Protein AF-A0A933GZV6-F1 (afdb_monomer_lite)

pLDDT: mean 91.42, std 11.61, range [34.81, 98.75]

Secondary structure (DSSP, 8-state):
--------EEE--S-HHHHGGGS-----GGGSTT--HHHHHHHHTT-EEEE-SS-EEEEEE-TTSS-EEEEEE-HHHHHHHHHHHHHTT---S--HHHHHHHHHHHHHTT-EEEETTS-BGGGHHHHSTT-HHHHHHHHHHHHHS-HHHHSSTT--EEEES---TTGGGSEEEETTEEEE-HHHHHS-HHHHHHHHHHHHHHHHHHH--HHHHHHHHHHHHHHHHTT------SSS-HHHHHHHHHH-HHHHHHHHHHHHHHHHHHHHHHHHT--HHHHHHHHHHHHHHHHHTTTEEE-

Radius of gyration: 19.82 Å; chains: 1; bounding box: 46×34×63 Å

Foldseek 3Di:
DDDPDDPFDEDQQADPLLLCQFDDPDDCQVVFQLRDPVLLLVQLQLWAWDDDDVFIWIWDDAQFWPDIDIDGDDPSSNRRRVVSCVVLVQDQAFALVLLVLLLVLLVVLQAWEEEQVRDTRPCRCVVCRRLSVLSNNLSSLSVRADSLLSNDQLQNYEYDEHDDRRVNLQWDRDNSYTYGYSSLSSHGPLLVLQSSQLNSLLSVVVVDDPVLVVLLVVLLVLCLVVLVAAATDRNHDRVVLSVVVSVDVSSRSSNVRSCQSNPLVVLVVSLVVDDDSNNVSSVSSNVSVCVSSVSHGYD

Structure (mmCIF, N/CA/C/O backbone):
data_AF-A0A933GZV6-F1
#
_entry.id   AF-A0A933GZV6-F1
#
loop_
_atom_site.group_PDB
_atom_site.id
_atom_site.type_symbol
_atom_site.label_atom_id
_atom_site.label_alt_id
_atom_site.label_comp_id
_atom_site.label_asym_id
_atom_site.label_entity_id
_atom_site.label_seq_id
_atom_site.pdbx_PDB_ins_code
_atom_site.Cartn_x
_atom_site.Cartn_y
_atom_site.Cartn_z
_atom_site.occupancy
_atom_site.B_iso_or_equiv
_atom_site.auth_seq_id
_atom_site.auth_comp_id
_atom_site.auth_asym_id
_atom_site.auth_atom_id
_atom_site.pdbx_PDB_model_num
ATOM 1 N N . MET A 1 1 ? -13.695 -11.740 35.251 1.00 38.88 1 MET A N 1
ATOM 2 C CA . MET A 1 1 ? -13.885 -11.189 33.894 1.00 38.88 1 MET A CA 1
ATOM 3 C C . MET A 1 1 ? -14.260 -12.338 32.982 1.00 38.88 1 MET A C 1
ATOM 5 O O . MET A 1 1 ? -13.438 -13.214 32.757 1.00 38.88 1 MET A O 1
ATOM 9 N N . THR A 1 2 ? -15.518 -12.399 32.564 1.00 34.81 2 THR A N 1
ATOM 10 C CA . THR A 1 2 ? -16.046 -13.466 31.708 1.00 34.81 2 THR A CA 1
ATOM 11 C C . THR A 1 2 ? -15.777 -13.070 30.261 1.00 34.81 2 THR A C 1
ATOM 13 O O . THR A 1 2 ? -16.260 -12.029 29.822 1.00 34.81 2 THR A O 1
ATOM 16 N N . ALA A 1 3 ? -14.961 -13.841 29.540 1.00 36.00 3 ALA A N 1
ATOM 17 C CA . ALA A 1 3 ? -14.684 -13.589 28.131 1.00 36.00 3 ALA A CA 1
ATOM 18 C C . ALA A 1 3 ? -15.970 -13.815 27.321 1.00 36.00 3 ALA A C 1
ATOM 20 O O . ALA A 1 3 ? -16.421 -14.949 27.167 1.00 36.00 3 ALA A O 1
ATOM 21 N N . ILE A 1 4 ? -16.586 -12.735 26.837 1.00 38.94 4 ILE A N 1
ATOM 22 C CA . ILE A 1 4 ? -17.647 -12.818 25.833 1.00 38.94 4 ILE A CA 1
ATOM 23 C C . ILE A 1 4 ? -16.957 -13.234 24.534 1.00 38.94 4 ILE A C 1
ATOM 25 O O . ILE A 1 4 ? -16.286 -12.432 23.887 1.00 38.94 4 ILE A O 1
ATOM 29 N N . GLY A 1 5 ? -17.051 -14.521 24.203 1.00 40.16 5 GLY A N 1
ATOM 30 C CA . GLY A 1 5 ? -16.510 -15.071 22.967 1.00 40.16 5 GLY A CA 1
ATOM 31 C C . GLY A 1 5 ? -17.341 -14.610 21.777 1.00 40.16 5 GLY A C 1
ATOM 32 O O . GLY A 1 5 ? -18.304 -15.275 21.404 1.00 40.16 5 GLY A O 1
ATOM 33 N N . PHE A 1 6 ? -16.977 -13.480 21.175 1.00 48.75 6 PHE A N 1
ATOM 34 C CA . PHE A 1 6 ? -17.401 -13.175 19.814 1.00 48.75 6 PHE A CA 1
ATOM 35 C C . PHE A 1 6 ? -16.716 -14.181 18.888 1.00 48.75 6 PHE A C 1
ATOM 37 O O . PHE A 1 6 ? -15.488 -14.246 18.835 1.00 48.75 6 PHE A O 1
ATOM 44 N N . ALA A 1 7 ? -17.504 -15.009 18.204 1.00 58.94 7 ALA A N 1
ATOM 45 C CA . ALA A 1 7 ? -16.980 -15.910 17.189 1.00 58.94 7 ALA A CA 1
ATOM 46 C C . ALA A 1 7 ? -16.395 -15.062 16.051 1.00 58.94 7 ALA A C 1
ATOM 48 O O . ALA A 1 7 ? -17.142 -14.439 15.299 1.00 58.94 7 ALA A O 1
ATOM 49 N N . SER A 1 8 ? -15.066 -14.999 15.953 1.00 67.56 8 SER A N 1
ATOM 50 C CA . SER A 1 8 ? -14.421 -14.381 14.799 1.00 67.56 8 SER A CA 1
ATOM 51 C C . SER A 1 8 ? -14.546 -15.288 13.579 1.00 67.56 8 SER A C 1
ATOM 53 O O . SER A 1 8 ? -14.379 -16.509 13.665 1.00 67.56 8 SER A O 1
ATOM 55 N N . LEU A 1 9 ? -14.804 -14.665 12.431 1.00 79.81 9 LEU A N 1
ATOM 56 C CA . LEU A 1 9 ? -14.633 -15.288 11.130 1.00 79.81 9 LEU A CA 1
ATOM 57 C C . LEU A 1 9 ? -13.180 -15.082 10.696 1.00 79.81 9 LEU A C 1
ATOM 59 O O . LEU A 1 9 ? -12.808 -14.010 10.215 1.00 79.81 9 LEU A O 1
ATOM 63 N N . LEU A 1 10 ? -12.363 -16.120 10.880 1.00 82.94 10 LEU A N 1
ATOM 64 C CA . LEU A 1 10 ? -11.011 -16.162 10.334 1.00 82.94 10 LEU A CA 1
ATOM 65 C C . LEU A 1 10 ? -11.081 -16.283 8.808 1.00 82.94 10 LEU A C 1
ATOM 67 O O . LEU A 1 10 ? -11.745 -17.181 8.285 1.00 82.94 10 LEU A O 1
ATOM 71 N N . VAL A 1 11 ? -10.380 -15.401 8.098 1.00 84.88 11 VAL A N 1
ATOM 72 C CA . VAL A 1 11 ? -10.363 -15.363 6.634 1.00 84.88 11 VAL A CA 1
ATOM 73 C C . VAL A 1 11 ? -8.941 -15.520 6.116 1.00 84.88 11 VAL A C 1
ATOM 75 O O . VAL A 1 11 ? -8.092 -14.649 6.282 1.00 84.88 11 VAL A O 1
ATOM 78 N N . ASP A 1 12 ? -8.705 -16.630 5.417 1.00 83.19 12 ASP A N 1
ATOM 79 C CA . ASP A 1 12 ? -7.444 -16.953 4.735 1.00 83.19 12 ASP A CA 1
ATOM 80 C C . ASP A 1 12 ? -7.450 -16.492 3.263 1.00 83.19 12 ASP A C 1
ATOM 82 O O . ASP A 1 12 ? -6.939 -17.149 2.359 1.00 83.19 12 ASP A O 1
ATOM 86 N N . GLY A 1 13 ? -8.116 -15.367 2.997 1.00 87.81 13 GLY A N 1
ATOM 87 C CA . GLY A 1 13 ? -8.429 -14.913 1.640 1.00 87.81 13 GLY A CA 1
ATOM 88 C C . GLY A 1 13 ? -7.345 -14.059 0.980 1.00 87.81 13 GLY A C 1
ATOM 89 O O . GLY A 1 13 ? -7.250 -14.013 -0.248 1.00 87.81 13 GLY A O 1
ATOM 90 N N . MET A 1 14 ? -6.507 -13.384 1.775 1.00 95.50 14 MET A N 1
ATOM 91 C CA . MET A 1 14 ? -5.516 -12.446 1.239 1.00 95.50 14 MET A CA 1
ATOM 92 C C . MET A 1 14 ? -4.435 -13.165 0.411 1.00 95.50 14 MET A C 1
ATOM 94 O O . MET A 1 14 ? -4.014 -14.265 0.774 1.00 95.50 14 MET A O 1
ATOM 98 N N . PRO A 1 15 ? -3.948 -12.565 -0.694 1.00 95.56 15 PRO A N 1
ATOM 99 C CA . PRO A 1 15 ? -2.884 -13.160 -1.503 1.00 95.56 15 PRO A CA 1
ATOM 100 C C . PRO A 1 15 ? -1.598 -13.405 -0.707 1.00 95.56 15 PRO A C 1
ATOM 102 O O . PRO A 1 15 ? -1.228 -12.592 0.139 1.00 95.56 15 PRO A O 1
ATOM 105 N N . ASP A 1 16 ? -0.852 -14.457 -1.045 1.00 95.38 16 ASP A N 1
ATOM 106 C CA . ASP A 1 16 ? 0.423 -14.776 -0.385 1.00 95.38 16 ASP A CA 1
ATOM 107 C C . ASP A 1 16 ? 1.422 -13.614 -0.446 1.00 95.38 16 ASP A C 1
ATOM 109 O O . ASP A 1 16 ? 2.159 -13.367 0.506 1.00 95.38 16 ASP A O 1
ATOM 113 N N . GLU A 1 17 ? 1.424 -12.847 -1.541 1.00 94.75 17 GLU A N 1
ATOM 114 C CA . GLU A 1 17 ? 2.291 -11.674 -1.675 1.00 94.75 17 GLU A CA 1
ATOM 115 C C . GLU A 1 17 ? 1.931 -10.547 -0.692 1.00 94.75 17 GLU A C 1
ATOM 117 O O . GLU A 1 17 ? 2.806 -9.777 -0.297 1.00 94.75 17 GLU A O 1
ATOM 122 N N . VAL A 1 18 ? 0.660 -10.459 -0.285 1.00 96.62 18 VAL A N 1
ATOM 123 C CA . VAL A 1 18 ? 0.185 -9.532 0.751 1.00 96.62 18 VAL A CA 1
ATOM 124 C C . VAL A 1 18 ? 0.570 -10.059 2.128 1.00 96.62 18 VAL A C 1
ATOM 126 O O . VAL A 1 18 ? 1.145 -9.312 2.912 1.00 96.62 18 VAL A O 1
ATOM 129 N N . LYS A 1 19 ? 0.358 -11.351 2.401 1.00 95.50 19 LYS A N 1
ATOM 130 C CA . LYS A 1 19 ? 0.761 -11.991 3.668 1.00 95.50 19 LYS A CA 1
ATOM 131 C C . LYS A 1 19 ? 2.260 -11.873 3.933 1.00 95.50 19 LYS A C 1
ATOM 133 O O . LYS A 1 19 ? 2.702 -11.631 5.057 1.00 95.50 19 LYS A O 1
ATOM 138 N N . ALA A 1 20 ? 3.059 -11.962 2.872 1.00 94.56 20 ALA A N 1
ATOM 139 C CA . ALA A 1 20 ? 4.503 -11.800 2.936 1.00 94.56 20 ALA A CA 1
ATOM 140 C C . ALA A 1 20 ? 4.945 -10.406 3.423 1.00 94.56 20 ALA A C 1
ATOM 142 O O . ALA A 1 20 ? 6.111 -10.261 3.803 1.00 94.56 20 ALA A O 1
ATOM 143 N N . LEU A 1 21 ? 4.058 -9.395 3.448 1.00 94.88 21 LEU A N 1
ATOM 144 C CA . LEU A 1 21 ? 4.402 -8.009 3.780 1.00 94.88 21 LEU A CA 1
ATOM 145 C C . LEU A 1 21 ? 5.054 -7.819 5.137 1.00 94.88 21 LEU A C 1
ATOM 147 O O . LEU A 1 21 ? 5.758 -6.835 5.266 1.00 94.88 21 LEU A O 1
ATOM 151 N N . GLY A 1 22 ? 4.921 -8.705 6.122 1.00 87.38 22 GLY A N 1
ATOM 152 C CA . GLY A 1 22 ? 5.743 -8.562 7.334 1.00 87.38 22 GLY A CA 1
ATOM 153 C C . GLY A 1 22 ? 6.586 -9.752 7.712 1.00 87.38 22 GLY A C 1
ATOM 154 O O . GLY A 1 22 ? 7.150 -9.776 8.804 1.00 87.38 22 GLY A O 1
ATOM 155 N N . GLY A 1 23 ? 6.847 -10.634 6.757 1.00 88.56 23 GLY A N 1
ATOM 156 C CA . GLY A 1 23 ? 8.165 -11.252 6.738 1.00 88.56 23 GLY A CA 1
ATOM 157 C C . GLY A 1 23 ? 9.261 -10.202 6.473 1.00 88.56 23 GLY A C 1
ATOM 158 O O . GLY A 1 23 ? 8.967 -9.131 5.930 1.00 88.56 23 GLY A O 1
ATOM 159 N N . PRO A 1 24 ? 10.525 -10.489 6.825 1.00 88.88 24 PRO A N 1
ATOM 160 C CA . PRO A 1 24 ? 11.664 -9.690 6.375 1.00 88.88 24 PRO A CA 1
ATOM 161 C C . PRO A 1 24 ? 11.757 -9.687 4.842 1.00 88.88 24 PRO A C 1
ATOM 163 O O . PRO A 1 24 ? 11.482 -10.705 4.199 1.00 88.88 24 PRO A O 1
ATOM 166 N N . TRP A 1 25 ? 12.188 -8.575 4.240 1.00 91.88 25 TRP A N 1
ATOM 167 C CA . TRP A 1 25 ? 12.369 -8.509 2.790 1.00 91.88 25 TRP A CA 1
ATOM 168 C C . TRP A 1 25 ? 13.754 -8.999 2.356 1.00 91.88 25 TRP A C 1
ATOM 170 O O . TRP A 1 25 ? 14.657 -8.219 2.033 1.00 91.88 25 TRP A O 1
ATOM 180 N N . ALA A 1 26 ? 13.906 -10.325 2.328 1.00 92.38 26 ALA A N 1
ATOM 181 C CA . ALA A 1 26 ? 15.160 -10.986 1.980 1.00 92.38 26 ALA A CA 1
ATOM 182 C C . ALA A 1 26 ? 15.739 -10.473 0.650 1.00 92.38 26 ALA A C 1
ATOM 184 O O . ALA A 1 26 ? 15.057 -10.458 -0.376 1.00 92.38 26 ALA A O 1
ATOM 185 N N . SER A 1 27 ? 17.006 -10.056 0.682 1.00 94.19 27 SER A N 1
ATOM 186 C CA . SER A 1 27 ? 17.752 -9.675 -0.517 1.00 94.19 27 SER A CA 1
ATOM 187 C C . SER A 1 27 ? 17.961 -10.879 -1.435 1.00 94.19 27 SER A C 1
ATOM 189 O O . SER A 1 27 ? 18.192 -12.003 -0.980 1.00 94.19 27 SER A O 1
ATOM 191 N N . ILE A 1 28 ? 17.898 -10.634 -2.744 1.00 95.38 28 ILE A N 1
ATOM 192 C CA . ILE A 1 28 ? 18.258 -11.606 -3.782 1.00 95.38 28 ILE A CA 1
ATOM 193 C C . ILE A 1 28 ? 19.541 -11.229 -4.535 1.00 95.38 28 ILE A C 1
ATOM 195 O O . ILE A 1 28 ? 19.871 -11.881 -5.530 1.00 95.38 28 ILE A O 1
ATOM 199 N N . ALA A 1 29 ? 20.284 -10.222 -4.063 1.00 95.44 29 ALA A N 1
ATOM 200 C CA . ALA A 1 29 ? 21.568 -9.787 -4.617 1.00 95.44 29 ALA A CA 1
ATOM 201 C C . ALA A 1 29 ? 22.548 -10.959 -4.804 1.00 95.44 29 ALA A C 1
ATOM 203 O O . ALA A 1 29 ? 23.102 -11.163 -5.883 1.00 95.44 29 ALA A O 1
ATOM 204 N N . ASN A 1 30 ? 22.653 -11.844 -3.810 1.00 94.94 30 ASN A N 1
ATOM 205 C CA . ASN A 1 30 ? 23.503 -13.039 -3.873 1.00 94.94 30 ASN A CA 1
ATOM 206 C C . ASN A 1 30 ? 23.052 -14.101 -4.904 1.00 94.94 30 ASN A C 1
ATOM 208 O O . ASN A 1 30 ? 23.811 -15.018 -5.215 1.00 94.94 30 ASN A O 1
ATOM 212 N N . ARG A 1 31 ? 21.834 -14.002 -5.454 1.00 95.75 31 ARG A N 1
ATOM 213 C CA . ARG A 1 31 ? 21.269 -14.944 -6.444 1.00 95.75 31 ARG A CA 1
ATOM 214 C C . ARG A 1 31 ? 21.329 -14.415 -7.876 1.00 95.75 31 ARG A C 1
ATOM 216 O O . ARG A 1 31 ? 21.067 -15.169 -8.824 1.00 95.75 31 ARG A O 1
ATOM 223 N N . VAL A 1 32 ? 21.646 -13.135 -8.060 1.00 97.12 32 VAL A N 1
ATOM 224 C CA . VAL A 1 32 ? 21.615 -12.449 -9.354 1.00 97.12 32 VAL A CA 1
ATOM 225 C C . VAL A 1 32 ? 22.980 -11.828 -9.632 1.00 97.12 32 VAL A C 1
ATOM 227 O O . VAL A 1 32 ? 23.366 -10.831 -9.042 1.00 97.12 32 VAL A O 1
ATOM 230 N N . SER A 1 33 ? 23.714 -12.406 -10.585 1.00 97.12 33 SER A N 1
ATOM 231 C CA . SER A 1 33 ? 25.004 -11.855 -11.020 1.00 97.12 33 SER A CA 1
ATOM 232 C C . SER A 1 33 ? 24.863 -10.390 -11.452 1.00 97.12 33 SER A C 1
ATOM 234 O O . SER A 1 33 ? 24.034 -10.078 -12.311 1.00 97.12 33 SER A O 1
ATOM 236 N N . GLY A 1 34 ? 25.679 -9.516 -10.854 1.00 95.50 34 GLY A N 1
ATOM 237 C CA . GLY A 1 34 ? 25.672 -8.074 -11.108 1.00 95.50 34 GLY A CA 1
ATOM 238 C C . GLY A 1 34 ? 24.644 -7.272 -10.303 1.00 95.50 34 GLY A C 1
ATOM 239 O O . GLY A 1 34 ? 24.583 -6.063 -10.486 1.00 95.50 34 GLY A O 1
ATOM 240 N N . LEU A 1 35 ? 23.845 -7.909 -9.439 1.00 97.62 35 LEU A N 1
ATOM 241 C CA . LEU A 1 35 ? 22.941 -7.223 -8.516 1.00 97.62 35 LEU A CA 1
ATOM 242 C C . LEU A 1 35 ? 23.645 -7.027 -7.170 1.00 97.62 35 LEU A C 1
ATOM 244 O O . LEU A 1 35 ? 23.928 -7.999 -6.475 1.00 97.62 35 LEU A O 1
ATOM 248 N N . THR A 1 36 ? 23.931 -5.780 -6.809 1.00 97.00 36 THR A N 1
ATOM 249 C CA . THR A 1 36 ? 24.370 -5.416 -5.454 1.00 97.00 36 THR A CA 1
ATOM 250 C C . THR A 1 36 ? 23.153 -5.143 -4.570 1.00 97.00 36 THR A C 1
ATOM 252 O O . THR A 1 36 ? 22.050 -4.946 -5.081 1.00 97.00 36 THR A O 1
ATOM 255 N N . GLU A 1 37 ? 23.333 -5.106 -3.248 1.00 95.44 37 GLU A N 1
ATOM 256 C CA . GLU A 1 37 ? 22.245 -4.736 -2.330 1.00 95.44 37 GLU A CA 1
ATOM 257 C C . GLU A 1 37 ? 21.715 -3.324 -2.600 1.00 95.44 37 GLU A C 1
ATOM 259 O O . GLU A 1 37 ? 20.511 -3.098 -2.530 1.00 95.44 37 GLU A O 1
ATOM 264 N N . ASP A 1 38 ? 22.591 -2.383 -2.955 1.00 95.12 38 ASP A N 1
ATOM 265 C CA . ASP A 1 38 ? 22.183 -1.008 -3.253 1.00 95.12 38 ASP A CA 1
ATOM 266 C C . ASP A 1 38 ? 21.412 -0.913 -4.573 1.00 95.12 38 ASP A C 1
ATOM 268 O O . ASP A 1 38 ? 20.364 -0.274 -4.617 1.00 95.12 38 ASP A O 1
ATOM 272 N N . LEU A 1 39 ? 21.837 -1.644 -5.614 1.00 95.56 39 LEU A N 1
ATOM 273 C CA . LEU A 1 39 ? 21.055 -1.758 -6.850 1.00 95.56 39 LEU A CA 1
ATOM 274 C C . LEU A 1 39 ? 19.698 -2.416 -6.596 1.00 95.56 39 LEU A C 1
ATOM 276 O O . LEU A 1 39 ? 18.692 -2.006 -7.169 1.00 95.56 39 LEU A O 1
ATOM 280 N N . GLU A 1 40 ? 19.651 -3.441 -5.743 1.00 96.12 40 GLU A N 1
ATOM 281 C CA . GLU A 1 40 ? 18.389 -4.070 -5.375 1.00 96.12 40 GLU A CA 1
ATOM 282 C C . GLU A 1 40 ? 17.470 -3.086 -4.655 1.00 96.12 40 GLU A C 1
ATOM 284 O O . GLU A 1 40 ? 16.296 -3.012 -5.012 1.00 96.12 40 GLU A O 1
ATOM 289 N N . LYS A 1 41 ? 17.984 -2.302 -3.697 1.00 93.06 41 LYS A N 1
ATOM 290 C CA . LYS A 1 41 ? 17.217 -1.223 -3.063 1.00 93.06 41 LYS A CA 1
ATOM 291 C C . LYS A 1 41 ? 16.678 -0.284 -4.136 1.00 93.06 41 LYS A C 1
ATOM 293 O O . LYS A 1 41 ? 15.465 -0.149 -4.237 1.00 93.06 41 LYS A O 1
ATOM 298 N N . ASP A 1 42 ? 17.523 0.272 -4.998 1.00 92.69 42 ASP A N 1
ATOM 299 C CA . ASP A 1 42 ? 17.088 1.183 -6.062 1.00 92.69 42 ASP A CA 1
ATOM 300 C C . ASP A 1 42 ? 15.964 0.587 -6.925 1.00 92.69 42 ASP A C 1
ATOM 302 O O . ASP A 1 42 ? 14.961 1.250 -7.192 1.00 92.69 42 ASP A O 1
ATOM 306 N N . PHE A 1 43 ? 16.076 -0.688 -7.306 1.00 93.88 43 PHE A N 1
ATOM 307 C CA . PHE A 1 43 ? 15.041 -1.378 -8.078 1.00 93.88 43 PHE A CA 1
ATOM 308 C C . PHE A 1 43 ? 13.736 -1.564 -7.295 1.00 93.88 43 PHE A C 1
ATOM 310 O O . PHE A 1 43 ? 12.649 -1.383 -7.851 1.00 93.88 43 PHE A O 1
ATOM 317 N N . ARG A 1 44 ? 13.817 -1.874 -5.995 1.00 92.94 44 ARG A N 1
ATOM 318 C CA . ARG A 1 44 ? 12.649 -1.909 -5.101 1.00 92.94 44 ARG A CA 1
ATOM 319 C C . ARG A 1 44 ? 11.942 -0.549 -5.067 1.00 92.94 44 ARG A C 1
ATOM 321 O O . ARG A 1 44 ? 10.714 -0.519 -5.107 1.00 92.94 44 ARG A O 1
ATOM 328 N N . PHE A 1 45 ? 12.711 0.544 -5.112 1.00 88.19 45 PHE A N 1
ATOM 329 C CA . PHE A 1 45 ? 12.261 1.939 -5.223 1.00 88.19 45 PHE A CA 1
ATOM 330 C C . PHE A 1 45 ? 11.994 2.393 -6.680 1.00 88.19 45 PHE A C 1
ATOM 332 O O . PHE A 1 45 ? 12.135 3.571 -7.010 1.00 88.19 45 PHE A O 1
ATOM 339 N N . GLY A 1 46 ? 11.634 1.479 -7.584 1.00 90.00 46 GLY A N 1
ATOM 340 C CA . GLY A 1 46 ? 11.160 1.828 -8.929 1.00 90.00 46 GLY A CA 1
ATOM 341 C C . GLY A 1 46 ? 12.226 2.346 -9.893 1.00 90.00 46 GLY A C 1
ATOM 342 O O . GLY A 1 46 ? 11.889 2.717 -11.015 1.00 90.00 46 GLY A O 1
ATOM 343 N N . GLN A 1 47 ? 13.511 2.344 -9.522 1.00 92.19 47 GLN A N 1
ATOM 344 C CA . GLN A 1 47 ? 14.566 2.606 -10.497 1.00 92.19 47 GLN A CA 1
ATOM 345 C C . GLN A 1 47 ? 14.638 1.452 -11.499 1.00 92.19 47 GLN A C 1
ATOM 347 O O . GLN A 1 47 ? 14.480 0.273 -11.171 1.00 92.19 47 GLN A O 1
ATOM 352 N N . SER A 1 48 ? 14.899 1.793 -12.753 1.00 93.94 48 SER A N 1
ATOM 353 C CA . SER A 1 48 ? 14.918 0.851 -13.862 1.00 93.94 48 SER A CA 1
ATOM 354 C C . SER A 1 48 ? 16.211 0.954 -14.652 1.00 93.94 48 SER A C 1
ATOM 356 O O . SER A 1 48 ? 16.867 1.993 -14.662 1.00 93.94 48 SER A O 1
ATOM 358 N N . VAL A 1 49 ? 16.573 -0.121 -15.355 1.00 95.81 49 VAL A N 1
ATOM 359 C CA . VAL A 1 49 ? 17.657 -0.084 -16.341 1.00 95.81 49 VAL A CA 1
ATOM 360 C C . VAL A 1 49 ? 17.078 -0.291 -17.733 1.00 95.81 49 VAL A C 1
ATOM 362 O O . VAL A 1 49 ? 16.490 -1.336 -18.040 1.00 95.81 49 VAL A O 1
ATOM 365 N N . ILE A 1 50 ? 17.273 0.701 -18.599 1.00 95.31 50 ILE A N 1
ATOM 366 C CA . ILE A 1 50 ? 16.811 0.691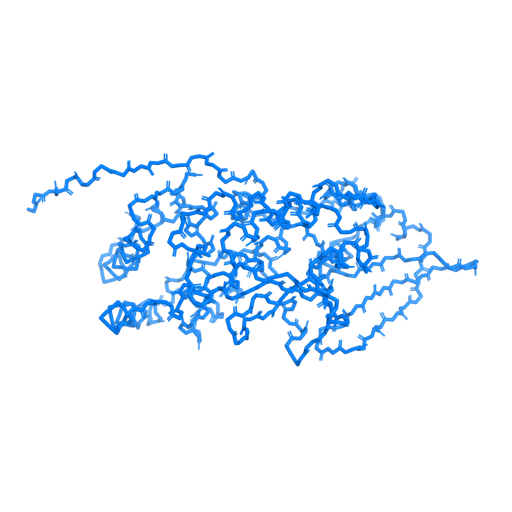 -19.985 1.00 95.31 50 ILE A CA 1
ATOM 367 C C . ILE A 1 50 ? 17.983 0.556 -20.955 1.00 95.31 50 ILE A C 1
ATOM 369 O O . ILE A 1 50 ? 19.105 1.005 -20.708 1.00 95.31 50 ILE A O 1
ATOM 373 N N . ARG A 1 51 ? 17.705 -0.074 -22.097 1.00 95.94 51 ARG A N 1
ATOM 374 C CA . ARG A 1 51 ? 18.642 -0.189 -23.213 1.00 95.94 51 ARG A CA 1
ATOM 375 C C . ARG A 1 51 ? 18.283 0.849 -24.270 1.00 95.94 51 ARG A C 1
ATOM 377 O O . ARG A 1 51 ? 17.163 0.845 -24.770 1.00 95.94 51 ARG A O 1
ATOM 384 N N . LEU A 1 52 ? 19.256 1.673 -24.637 1.00 94.75 52 LEU A N 1
ATOM 385 C CA . LEU A 1 52 ? 19.181 2.631 -25.737 1.00 94.75 52 LEU A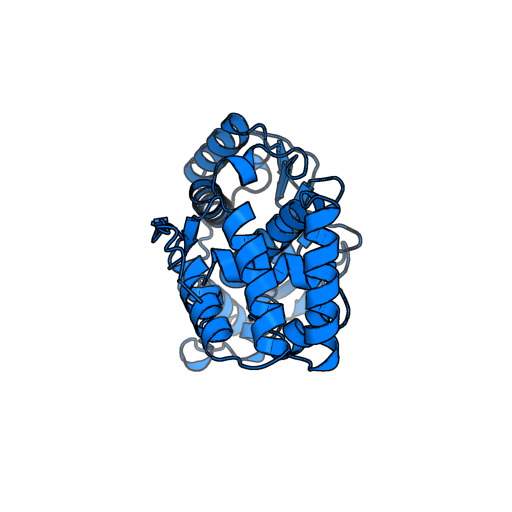 CA 1
ATOM 386 C C . LEU A 1 52 ? 20.057 2.151 -26.907 1.00 94.75 52 LEU A C 1
ATOM 388 O O . LEU A 1 52 ? 20.728 1.116 -26.822 1.00 94.75 52 LEU A O 1
ATOM 392 N N . ALA A 1 53 ? 20.052 2.883 -28.022 1.00 94.31 53 ALA A N 1
ATOM 393 C CA . ALA A 1 53 ? 20.917 2.583 -29.161 1.00 94.31 53 ALA A CA 1
ATOM 394 C C . ALA A 1 53 ? 22.398 2.657 -28.736 1.00 94.31 53 ALA A C 1
ATOM 396 O O . ALA A 1 53 ? 22.934 3.730 -28.479 1.00 94.31 53 ALA A O 1
ATOM 397 N N . GLY A 1 54 ? 23.040 1.492 -28.595 1.00 92.62 54 GLY A N 1
ATOM 398 C CA . GLY A 1 54 ? 24.456 1.361 -28.228 1.00 92.62 54 GLY A CA 1
ATOM 399 C C . GLY A 1 54 ? 24.813 1.639 -26.760 1.00 92.62 54 GLY A C 1
ATOM 400 O O . GLY A 1 54 ? 25.964 1.443 -26.388 1.00 92.62 54 GLY A O 1
ATOM 401 N N . THR A 1 55 ? 23.866 2.048 -25.910 1.00 96.81 55 THR A N 1
ATOM 402 C CA . THR A 1 55 ? 24.135 2.447 -24.514 1.00 96.81 55 THR A CA 1
ATOM 403 C C . THR A 1 55 ? 23.070 1.928 -23.541 1.00 96.81 55 THR A C 1
ATOM 405 O O . THR A 1 55 ? 22.025 1.418 -23.953 1.00 96.81 55 THR A O 1
ATOM 408 N N . TYR A 1 56 ? 23.341 2.031 -22.239 1.00 97.94 56 TYR A N 1
ATOM 409 C CA . TYR A 1 56 ? 22.408 1.683 -21.165 1.00 97.94 56 TYR A CA 1
ATOM 410 C C . TYR A 1 56 ? 22.275 2.867 -20.209 1.00 97.94 56 TYR A C 1
ATOM 412 O O . TYR A 1 56 ? 23.239 3.606 -19.989 1.00 97.94 56 TYR A O 1
ATOM 420 N N . ARG A 1 57 ? 21.077 3.055 -19.657 1.00 97.31 57 ARG A N 1
ATOM 421 C CA . ARG A 1 57 ? 20.792 4.090 -18.661 1.00 97.31 57 ARG A CA 1
ATOM 422 C C . ARG A 1 57 ? 20.042 3.473 -17.495 1.00 97.31 57 ARG A C 1
ATOM 424 O O . ARG A 1 57 ? 19.140 2.669 -17.722 1.00 97.31 57 ARG A O 1
ATOM 431 N N . MET A 1 58 ? 20.417 3.862 -16.285 1.00 95.75 58 MET A N 1
ATOM 432 C CA . MET A 1 58 ? 19.687 3.530 -15.069 1.00 95.75 58 MET A CA 1
ATOM 433 C C . MET A 1 58 ? 19.016 4.787 -14.539 1.00 95.75 58 MET A C 1
ATOM 435 O O . MET A 1 58 ? 19.624 5.857 -14.549 1.00 95.75 58 MET A O 1
ATOM 439 N N . GLY A 1 59 ? 17.767 4.665 -14.125 1.00 92.38 59 GLY A N 1
ATOM 440 C CA . GLY A 1 59 ? 16.995 5.795 -13.654 1.00 92.38 59 GLY A CA 1
ATOM 441 C C . GLY A 1 59 ? 15.510 5.503 -13.567 1.00 92.38 59 GLY A C 1
ATOM 442 O O . GLY A 1 59 ? 15.037 4.394 -13.831 1.00 92.38 59 GLY A O 1
ATOM 443 N N . GLY A 1 60 ? 14.776 6.540 -13.210 1.00 87.06 60 GLY A N 1
ATOM 444 C CA . GLY A 1 60 ? 13.340 6.508 -13.011 1.00 87.06 60 GLY A CA 1
ATOM 445 C C . GLY A 1 60 ? 12.883 7.832 -12.424 1.00 87.06 60 GLY A C 1
ATOM 446 O O . GLY A 1 60 ? 13.649 8.803 -12.365 1.00 87.06 60 GLY A O 1
ATOM 447 N N . ASN A 1 61 ? 11.633 7.871 -11.981 1.00 79.12 61 ASN A N 1
ATOM 448 C CA . ASN A 1 61 ? 11.127 9.029 -11.260 1.00 79.12 61 ASN A CA 1
ATOM 449 C C . ASN A 1 61 ? 11.905 9.196 -9.953 1.00 79.12 61 ASN A C 1
ATOM 451 O O . ASN A 1 61 ? 12.059 8.260 -9.166 1.00 79.12 61 ASN A O 1
ATOM 455 N N . VAL A 1 62 ? 12.435 10.398 -9.746 1.00 68.50 62 VAL A N 1
ATOM 456 C CA . VAL A 1 62 ? 13.096 10.763 -8.495 1.00 68.50 62 VAL A CA 1
ATOM 457 C C . VAL A 1 62 ? 12.020 11.089 -7.481 1.00 68.50 62 VAL A C 1
ATOM 459 O O . VAL A 1 62 ? 10.987 11.665 -7.828 1.00 68.50 62 VAL A O 1
ATOM 462 N N . LYS A 1 63 ? 12.270 10.748 -6.215 1.00 61.28 63 LYS A N 1
ATOM 463 C CA . LYS A 1 63 ? 11.367 11.093 -5.124 1.00 61.28 63 LYS A CA 1
ATOM 464 C C . LYS A 1 63 ? 11.022 12.597 -5.171 1.00 61.28 63 LYS A C 1
ATOM 466 O O . LYS A 1 63 ? 11.875 13.417 -4.854 1.00 61.28 63 LYS A O 1
ATOM 471 N N . GLY A 1 64 ? 9.783 12.949 -5.533 1.00 50.59 64 GLY A N 1
ATOM 472 C CA . GLY A 1 64 ? 9.218 14.285 -5.285 1.00 50.59 64 GLY A CA 1
ATOM 473 C C . GLY A 1 64 ? 8.860 15.141 -6.492 1.00 50.59 64 GLY A C 1
ATOM 474 O O . GLY A 1 64 ? 8.621 16.328 -6.300 1.00 50.59 64 GLY A O 1
ATOM 475 N N . GLY A 1 65 ? 8.793 14.604 -7.716 1.00 57.09 65 GLY A N 1
ATOM 476 C CA . GLY A 1 65 ? 8.279 15.402 -8.834 1.00 57.09 65 GLY A CA 1
ATOM 477 C C . GLY A 1 65 ? 8.231 14.706 -10.192 1.00 57.09 65 GLY A C 1
ATOM 478 O O . GLY A 1 65 ? 8.399 13.497 -10.299 1.00 57.09 65 GLY A O 1
ATOM 479 N N . THR A 1 66 ? 8.033 15.511 -11.241 1.00 61.91 66 THR A N 1
ATOM 480 C CA . THR A 1 66 ? 8.102 15.121 -12.668 1.00 61.91 66 THR A CA 1
ATOM 481 C C . THR A 1 66 ? 9.518 14.805 -13.148 1.00 61.91 66 THR A C 1
ATOM 483 O O . THR A 1 66 ? 9.728 14.470 -14.312 1.00 61.91 66 THR A O 1
ATOM 486 N N . SER A 1 67 ? 10.514 15.010 -12.290 1.00 68.62 67 SER A N 1
ATOM 487 C CA . SER A 1 67 ? 11.917 14.890 -12.651 1.00 68.62 67 SER A CA 1
ATOM 488 C C . SER A 1 67 ? 12.332 13.426 -12.668 1.00 68.62 67 SER A C 1
ATOM 490 O O . SER A 1 67 ? 12.342 12.748 -11.640 1.00 68.62 67 SER A O 1
ATOM 492 N N . THR A 1 68 ? 12.747 12.955 -13.838 1.00 80.75 68 THR A N 1
ATOM 493 C CA . THR A 1 68 ? 13.484 11.698 -13.970 1.00 80.75 68 THR A CA 1
ATOM 494 C C . THR A 1 68 ? 14.979 11.981 -13.971 1.00 80.75 68 THR A C 1
ATOM 496 O O . THR A 1 68 ? 15.431 12.842 -14.730 1.00 80.75 68 THR A O 1
ATOM 499 N N . MET A 1 69 ? 15.759 11.235 -13.191 1.00 86.19 69 MET A N 1
ATOM 500 C CA . MET A 1 69 ? 17.221 11.249 -13.295 1.00 86.19 69 MET A CA 1
ATOM 501 C C . MET A 1 69 ? 17.689 9.959 -13.953 1.00 86.19 69 MET A C 1
ATOM 503 O O . MET A 1 69 ? 17.260 8.875 -13.572 1.00 86.19 69 MET A O 1
ATOM 507 N N . TRP A 1 70 ? 18.564 10.097 -14.951 1.00 92.88 70 TRP A N 1
ATOM 508 C CA . TRP A 1 70 ? 19.110 8.981 -15.716 1.00 92.88 70 TRP A CA 1
ATOM 509 C C . TRP A 1 70 ? 20.632 9.053 -15.750 1.00 92.88 70 TRP A C 1
ATOM 511 O O . TRP A 1 70 ? 21.217 9.978 -16.318 1.00 92.88 70 TRP A O 1
ATOM 521 N N . TYR A 1 71 ? 21.280 8.028 -15.215 1.00 94.31 71 TYR A N 1
ATOM 522 C CA . TYR A 1 71 ? 22.731 7.917 -15.140 1.00 94.31 71 TYR A CA 1
ATOM 523 C C . TYR A 1 71 ? 23.247 6.889 -16.152 1.00 94.31 71 TYR A C 1
ATOM 525 O O . TYR A 1 71 ? 22.503 5.985 -16.555 1.00 94.31 71 TYR A O 1
ATOM 533 N N . PRO A 1 72 ? 24.496 7.028 -16.639 1.00 96.94 72 PRO A N 1
ATOM 534 C CA . PRO A 1 72 ? 25.141 5.976 -17.415 1.00 96.94 72 PRO A CA 1
ATOM 535 C C . PRO A 1 72 ? 25.102 4.643 -16.662 1.00 96.94 72 PRO A C 1
ATOM 537 O O . PRO A 1 72 ? 25.387 4.592 -15.473 1.00 96.94 72 PRO A O 1
ATOM 540 N N . SER A 1 73 ? 24.750 3.578 -17.372 1.00 97.44 73 SER A N 1
ATOM 541 C CA . SER A 1 73 ? 24.695 2.209 -16.856 1.00 97.44 73 SER A CA 1
ATOM 542 C C . SER A 1 73 ? 25.373 1.271 -17.859 1.00 97.44 73 SER A C 1
ATOM 544 O O . SER A 1 73 ? 25.871 1.702 -18.906 1.00 97.44 73 SER A O 1
ATOM 546 N N . ASN A 1 74 ? 25.411 -0.025 -17.570 1.00 97.50 74 ASN A N 1
ATOM 547 C CA . ASN A 1 74 ? 26.071 -1.019 -18.405 1.00 97.50 74 ASN A CA 1
ATOM 548 C C . ASN A 1 74 ? 25.188 -2.252 -18.681 1.00 97.50 74 ASN A C 1
ATOM 550 O O . ASN A 1 74 ? 24.089 -2.440 -18.156 1.00 97.50 74 ASN A O 1
ATOM 554 N N . ARG A 1 75 ? 25.688 -3.132 -19.556 1.00 97.62 75 ARG A N 1
ATOM 555 C CA . ARG A 1 75 ? 24.987 -4.362 -19.953 1.00 97.62 75 ARG A CA 1
ATOM 556 C C . ARG A 1 75 ? 24.793 -5.340 -18.788 1.00 97.62 75 ARG A C 1
ATOM 558 O O . ARG A 1 75 ? 23.852 -6.134 -18.838 1.00 97.62 75 ARG A O 1
ATOM 565 N N . LEU A 1 76 ? 25.694 -5.338 -17.804 1.00 97.56 76 LEU A N 1
ATOM 566 C CA . LEU A 1 76 ? 25.615 -6.224 -16.645 1.00 97.56 76 LEU A CA 1
ATOM 567 C C . LEU A 1 76 ? 24.435 -5.817 -15.757 1.00 97.56 76 LEU A C 1
ATOM 569 O O . LEU A 1 76 ? 23.575 -6.655 -15.508 1.00 97.56 76 LEU A O 1
ATOM 573 N N . GLU A 1 77 ? 24.321 -4.537 -15.409 1.00 97.38 77 GLU A N 1
ATOM 574 C CA . GLU A 1 77 ? 23.198 -3.972 -14.644 1.00 97.38 77 GLU A CA 1
ATOM 575 C C . GLU A 1 77 ? 21.857 -4.174 -15.351 1.00 97.38 77 GLU A C 1
ATOM 577 O O . GLU A 1 77 ? 20.889 -4.602 -14.729 1.00 97.38 77 GLU A O 1
ATOM 582 N N . TYR A 1 78 ? 21.800 -3.982 -16.674 1.00 97.50 78 TYR A N 1
ATOM 583 C CA . TYR A 1 78 ? 20.585 -4.267 -17.446 1.00 97.50 78 TYR A CA 1
ATOM 584 C C . TYR A 1 78 ? 20.138 -5.731 -17.321 1.00 97.50 78 TYR A C 1
ATOM 586 O O . TYR A 1 78 ? 18.948 -6.020 -17.176 1.00 97.50 78 TYR A O 1
ATOM 594 N N . ARG A 1 79 ? 21.089 -6.674 -17.374 1.00 97.38 79 ARG A N 1
ATOM 595 C CA . ARG A 1 79 ? 20.809 -8.106 -17.183 1.00 97.38 79 ARG A CA 1
ATOM 596 C C . ARG A 1 79 ? 20.412 -8.415 -15.741 1.00 97.38 79 ARG A C 1
ATOM 598 O O . ARG A 1 79 ? 19.530 -9.251 -15.546 1.00 97.38 79 ARG A O 1
ATOM 605 N N . ALA A 1 80 ? 21.038 -7.755 -14.766 1.00 97.69 80 ALA A N 1
ATOM 606 C CA . ALA A 1 80 ? 20.701 -7.883 -13.354 1.00 97.69 80 ALA A CA 1
ATOM 607 C C . ALA A 1 80 ? 19.261 -7.416 -13.103 1.00 97.69 80 ALA A C 1
ATOM 609 O O . ALA A 1 80 ? 18.465 -8.192 -12.584 1.00 97.69 80 ALA A O 1
ATOM 610 N N . TYR A 1 81 ? 18.890 -6.225 -13.583 1.00 96.94 81 TYR A N 1
ATOM 611 C CA . TYR A 1 81 ? 17.535 -5.674 -13.499 1.00 96.94 81 TYR A CA 1
ATOM 612 C C . TYR A 1 81 ? 16.488 -6.580 -14.159 1.00 96.94 81 TYR A C 1
ATOM 614 O O . TYR A 1 81 ? 15.463 -6.896 -13.556 1.00 96.94 81 TYR A O 1
ATOM 622 N N . ASP A 1 82 ? 16.741 -7.061 -15.381 1.00 95.75 82 ASP A N 1
ATOM 623 C CA . ASP A 1 82 ? 15.810 -7.958 -16.081 1.00 95.75 82 ASP A CA 1
ATOM 624 C C . ASP A 1 82 ? 15.619 -9.300 -15.348 1.00 95.75 82 ASP A C 1
ATOM 626 O O . ASP A 1 82 ? 14.512 -9.848 -15.308 1.00 95.75 82 ASP A O 1
ATOM 630 N N . ARG A 1 83 ? 16.685 -9.840 -14.742 1.00 96.44 83 ARG A N 1
ATOM 631 C CA . ARG A 1 83 ? 16.610 -11.063 -13.934 1.00 96.44 83 ARG A CA 1
ATOM 632 C C . ARG A 1 83 ? 15.918 -10.819 -12.592 1.00 96.44 83 ARG A C 1
ATOM 634 O O . ARG A 1 83 ? 15.048 -11.611 -12.239 1.00 96.44 83 ARG A O 1
ATOM 641 N N . TRP A 1 84 ? 16.259 -9.736 -11.895 1.00 96.69 84 TRP A N 1
ATOM 642 C CA . TRP A 1 84 ? 15.615 -9.296 -10.655 1.00 96.69 84 TRP A CA 1
ATOM 643 C C . TRP A 1 84 ? 14.104 -9.153 -10.857 1.00 96.69 84 TRP A C 1
ATOM 645 O O . TRP A 1 84 ? 13.333 -9.831 -10.187 1.00 96.69 84 TRP A O 1
ATOM 655 N N . ARG A 1 85 ? 13.670 -8.419 -11.891 1.00 94.44 85 ARG A N 1
ATOM 656 C CA . ARG A 1 85 ? 12.245 -8.253 -12.220 1.00 94.44 85 ARG A CA 1
ATOM 657 C C . ARG A 1 85 ? 11.509 -9.560 -12.444 1.00 94.44 85 ARG A C 1
ATOM 659 O O . ARG A 1 85 ? 10.345 -9.678 -12.076 1.00 94.44 85 ARG A O 1
ATOM 666 N N . ARG A 1 86 ? 12.144 -10.532 -13.102 1.00 93.44 86 ARG A N 1
ATOM 667 C CA . ARG A 1 86 ? 11.530 -11.847 -13.325 1.00 93.44 86 ARG A CA 1
ATOM 668 C C . ARG A 1 86 ? 11.356 -12.618 -12.022 1.00 93.44 86 ARG A C 1
ATOM 670 O O . ARG A 1 86 ? 10.325 -13.263 -11.866 1.00 93.44 86 ARG A O 1
ATOM 677 N N . LEU A 1 87 ? 12.326 -12.534 -11.112 1.00 93.50 87 LEU A N 1
ATOM 678 C CA . LEU A 1 87 ? 12.247 -13.150 -9.785 1.00 93.50 87 LEU A CA 1
ATOM 679 C C . LEU A 1 87 ? 11.200 -12.461 -8.898 1.00 93.50 87 LEU A C 1
ATOM 681 O O . LEU A 1 87 ? 10.451 -13.153 -8.224 1.00 93.50 87 LEU A O 1
ATOM 685 N N . GLU A 1 88 ? 11.063 -11.139 -9.003 1.00 91.50 88 GLU A N 1
ATOM 686 C CA . GLU A 1 88 ? 9.973 -10.354 -8.394 1.00 91.50 88 GLU A CA 1
ATOM 687 C C . GLU A 1 88 ? 8.607 -10.570 -9.075 1.00 91.50 88 GLU A C 1
ATOM 689 O O . GLU A 1 88 ? 7.595 -9.986 -8.691 1.00 91.50 88 GLU A O 1
ATOM 694 N N . GLY A 1 89 ? 8.545 -11.380 -10.137 1.00 90.25 89 GLY A N 1
ATOM 695 C CA . GLY A 1 89 ? 7.309 -11.649 -10.862 1.00 90.25 89 GLY A CA 1
ATOM 696 C C . GLY A 1 89 ? 6.727 -10.415 -11.561 1.00 90.25 89 GLY A C 1
ATOM 697 O O . GLY A 1 89 ? 5.511 -10.286 -11.651 1.00 90.25 89 GLY A O 1
ATOM 698 N N . ILE A 1 90 ? 7.541 -9.488 -12.061 1.00 90.38 90 ILE A N 1
ATOM 699 C CA . ILE A 1 90 ? 7.095 -8.247 -12.714 1.00 90.38 90 ILE A CA 1
ATOM 700 C C . ILE A 1 90 ? 7.165 -8.416 -14.245 1.00 90.38 90 ILE A C 1
ATOM 702 O O . ILE A 1 90 ? 8.160 -8.022 -14.872 1.00 90.38 90 ILE A O 1
ATOM 706 N N . PRO A 1 91 ? 6.147 -9.019 -14.899 1.00 84.25 91 PRO A N 1
ATOM 707 C CA . PRO A 1 91 ? 6.188 -9.292 -16.330 1.00 84.25 91 PRO A CA 1
ATOM 708 C C . PRO A 1 91 ? 6.142 -7.999 -17.152 1.00 84.25 91 PRO A C 1
ATOM 710 O O . PRO A 1 91 ? 5.453 -7.047 -16.810 1.00 84.25 91 PRO A O 1
ATOM 713 N N . ARG A 1 92 ? 6.789 -8.003 -18.324 1.00 78.50 92 ARG A N 1
ATOM 714 C CA . ARG A 1 92 ? 6.656 -6.940 -19.347 1.00 78.50 92 ARG A CA 1
ATOM 715 C C . ARG A 1 92 ? 5.438 -7.123 -20.264 1.00 78.50 92 ARG A C 1
ATOM 717 O O . ARG A 1 92 ? 5.353 -6.511 -21.327 1.00 78.50 92 ARG A O 1
ATOM 724 N N . LYS A 1 93 ? 4.523 -8.028 -19.912 1.00 81.88 93 LYS A N 1
ATOM 725 C CA . LYS A 1 93 ? 3.397 -8.410 -20.769 1.00 81.88 93 LYS A CA 1
ATOM 726 C C . LYS A 1 93 ? 2.162 -7.593 -20.425 1.00 81.88 93 LYS A C 1
ATOM 728 O O . LYS A 1 93 ? 1.845 -7.389 -19.258 1.00 81.88 93 LYS A O 1
ATOM 733 N N . LYS A 1 94 ? 1.439 -7.193 -21.469 1.00 85.62 94 LYS A N 1
ATOM 734 C CA . LYS A 1 94 ? 0.113 -6.601 -21.319 1.00 85.62 94 LYS A CA 1
ATOM 735 C C . LYS A 1 94 ? -0.854 -7.653 -20.783 1.00 85.62 94 LYS A C 1
ATOM 737 O O . LYS A 1 94 ? -0.902 -8.754 -21.326 1.00 85.62 94 LYS A O 1
ATOM 742 N N . ASP A 1 95 ? -1.655 -7.299 -19.783 1.00 89.25 95 ASP A N 1
ATOM 743 C CA . ASP A 1 95 ? -2.730 -8.155 -19.272 1.00 89.25 95 ASP A CA 1
ATOM 744 C C . ASP A 1 95 ? -4.053 -7.387 -19.252 1.00 89.25 95 ASP A C 1
ATOM 746 O O . ASP A 1 95 ? -4.483 -6.817 -18.250 1.00 89.25 95 ASP A O 1
ATOM 750 N N . ARG A 1 96 ? -4.716 -7.366 -20.410 1.00 89.69 96 ARG A N 1
ATOM 751 C CA . ARG A 1 96 ? -6.031 -6.728 -20.551 1.00 89.69 96 ARG A CA 1
ATOM 752 C C . ARG A 1 96 ? -7.117 -7.435 -19.736 1.00 89.69 96 ARG A C 1
ATOM 754 O O . ARG A 1 96 ? -8.140 -6.816 -19.467 1.00 89.69 96 ARG A O 1
ATOM 761 N N . ARG A 1 97 ? -6.934 -8.715 -19.384 1.00 93.06 97 ARG A N 1
ATOM 762 C CA . ARG A 1 97 ? -7.915 -9.463 -18.583 1.00 93.06 97 ARG A CA 1
ATOM 763 C C . ARG A 1 97 ? -7.866 -9.004 -17.133 1.00 93.06 97 ARG A C 1
ATOM 765 O O . ARG A 1 97 ? -8.920 -8.737 -16.576 1.00 93.06 97 ARG A O 1
ATOM 772 N N . ALA A 1 98 ? -6.665 -8.842 -16.575 1.00 94.00 98 ALA A N 1
ATOM 773 C CA . ALA A 1 98 ? -6.483 -8.276 -15.240 1.00 94.00 98 ALA A CA 1
ATOM 774 C C . ALA A 1 98 ? -7.113 -6.882 -15.123 1.00 94.00 98 ALA A C 1
ATOM 776 O O . ALA A 1 98 ? -7.864 -6.625 -14.191 1.00 94.00 98 ALA A O 1
ATOM 777 N N . PHE A 1 99 ? -6.882 -6.015 -16.114 1.00 93.69 99 PHE A N 1
ATOM 778 C CA . PHE A 1 99 ? -7.489 -4.686 -16.118 1.00 93.69 99 PHE A CA 1
ATOM 779 C C . PHE A 1 99 ? -9.026 -4.729 -16.173 1.00 93.69 99 PHE A C 1
ATOM 781 O O . PHE A 1 99 ? -9.684 -4.026 -15.417 1.00 93.69 99 PHE A O 1
ATOM 788 N N . LYS A 1 100 ? -9.609 -5.578 -17.032 1.00 94.25 100 LYS A N 1
ATOM 789 C CA . LYS A 1 100 ? -11.069 -5.753 -17.094 1.00 94.25 100 LYS A CA 1
ATOM 790 C C . LYS A 1 100 ? -11.650 -6.268 -15.776 1.00 94.25 100 LYS A C 1
ATOM 792 O O . LYS A 1 100 ? -12.695 -5.783 -15.372 1.00 94.25 100 LYS A O 1
ATOM 797 N N . ALA A 1 101 ? -10.982 -7.221 -15.125 1.00 96.56 101 ALA A N 1
ATOM 798 C CA . ALA A 1 101 ? -11.423 -7.754 -13.838 1.00 96.56 101 ALA A CA 1
ATOM 799 C C . ALA A 1 101 ? -11.439 -6.661 -12.758 1.00 96.56 101 ALA A C 1
ATOM 801 O O . ALA A 1 101 ? -12.458 -6.486 -12.095 1.00 96.56 101 ALA A O 1
ATOM 802 N N . LEU A 1 102 ? -10.360 -5.873 -12.660 1.00 97.00 102 LEU A N 1
ATOM 803 C CA . LEU A 1 102 ? -10.298 -4.732 -11.747 1.00 97.00 102 LEU A CA 1
ATOM 804 C C . LEU A 1 102 ? -11.398 -3.708 -12.049 1.00 97.00 102 LEU A C 1
ATOM 806 O O . LEU A 1 102 ? -12.099 -3.285 -11.140 1.00 97.00 102 LEU A O 1
ATOM 810 N N . LEU A 1 103 ? -11.575 -3.339 -13.322 1.00 95.81 103 LEU A N 1
ATOM 811 C CA . LEU A 1 103 ? -12.600 -2.380 -13.732 1.00 95.81 103 LEU A CA 1
ATOM 812 C C . LEU A 1 103 ? -14.003 -2.851 -13.340 1.00 95.81 103 LEU A C 1
ATOM 814 O O . LEU A 1 103 ? -14.733 -2.091 -12.719 1.00 95.81 103 LEU A O 1
ATOM 818 N N . SER A 1 104 ? -14.353 -4.107 -13.624 1.00 97.06 104 SER A N 1
ATOM 819 C CA . SER A 1 104 ? -15.656 -4.664 -13.247 1.00 97.06 104 SER A CA 1
ATOM 820 C C . SER A 1 104 ? -15.861 -4.737 -11.731 1.00 97.06 104 SER A C 1
ATOM 822 O O . SER A 1 104 ? -16.981 -4.543 -11.259 1.00 97.06 104 SER A O 1
ATOM 824 N N . LEU A 1 105 ? -14.804 -5.011 -10.958 1.00 97.94 105 LEU A N 1
ATOM 825 C CA . LEU A 1 105 ? -14.865 -4.967 -9.497 1.00 97.94 105 LEU A CA 1
ATOM 826 C C . LEU A 1 105 ? -15.123 -3.537 -9.005 1.00 97.94 105 LEU A C 1
ATOM 828 O O . LEU A 1 105 ? -16.030 -3.322 -8.209 1.00 97.94 105 LEU A O 1
ATOM 832 N N . CYS A 1 106 ? -14.370 -2.560 -9.505 1.00 97.38 106 CYS A N 1
ATOM 833 C CA . CYS A 1 106 ? -14.533 -1.160 -9.129 1.00 97.38 106 CYS A CA 1
ATOM 834 C C . CYS A 1 106 ? -15.903 -0.600 -9.549 1.00 97.38 106 CYS A C 1
ATOM 836 O O . CYS A 1 106 ? -16.544 0.074 -8.751 1.00 97.38 106 CYS A O 1
ATOM 838 N N . GLU A 1 107 ? -16.411 -0.942 -10.738 1.00 96.50 107 GLU A N 1
ATOM 839 C CA . GLU A 1 107 ? -17.754 -0.553 -11.198 1.00 96.50 107 GLU A CA 1
ATOM 840 C C . GLU A 1 107 ? -18.859 -1.076 -10.271 1.00 96.50 107 GLU A C 1
ATOM 842 O O . GLU A 1 107 ? -19.776 -0.327 -9.932 1.00 96.50 107 GLU A O 1
ATOM 847 N N . ARG A 1 108 ? -18.754 -2.332 -9.809 1.00 97.81 108 ARG A N 1
ATOM 848 C CA . ARG A 1 108 ? -19.705 -2.925 -8.852 1.00 97.81 108 ARG A CA 1
ATOM 849 C C . ARG A 1 108 ? -19.824 -2.090 -7.580 1.00 97.81 108 ARG A C 1
ATOM 851 O O . ARG A 1 108 ? -20.932 -1.888 -7.093 1.00 97.81 108 ARG A O 1
ATOM 858 N N . TRP A 1 109 ? -18.693 -1.613 -7.074 1.00 97.88 109 TRP A N 1
ATOM 859 C CA . TRP A 1 109 ? -18.609 -0.850 -5.829 1.00 97.88 109 TRP A CA 1
ATOM 860 C C . TRP A 1 109 ? -18.596 0.668 -6.045 1.00 97.88 109 TRP A C 1
ATOM 862 O O . TRP A 1 109 ? -18.410 1.417 -5.097 1.00 97.88 109 TRP A O 1
ATOM 872 N N . ARG A 1 110 ? -18.820 1.139 -7.281 1.00 97.31 110 ARG A N 1
ATOM 873 C CA . ARG A 1 110 ? -18.805 2.566 -7.659 1.00 97.31 110 ARG A CA 1
ATOM 874 C C . ARG A 1 110 ? -17.481 3.287 -7.354 1.00 97.31 110 ARG A C 1
ATOM 876 O O . ARG A 1 110 ? -17.464 4.502 -7.190 1.00 97.31 110 ARG A O 1
ATOM 883 N N . ILE A 1 111 ? -16.375 2.551 -7.358 1.00 97.94 111 ILE A N 1
ATOM 884 C CA . ILE A 1 111 ? -15.017 3.078 -7.208 1.00 97.94 111 ILE A CA 1
ATOM 885 C C . ILE A 1 111 ? -14.530 3.543 -8.587 1.00 97.94 111 ILE A C 1
ATOM 887 O O . ILE A 1 111 ? -14.513 2.778 -9.553 1.00 97.94 111 ILE A O 1
ATOM 891 N N . GLY A 1 112 ? -14.123 4.803 -8.713 1.00 97.00 112 GLY A N 1
ATOM 892 C CA . GLY A 1 112 ? -13.543 5.323 -9.950 1.00 97.00 112 GLY A CA 1
ATOM 893 C C . GLY A 1 112 ? -12.156 4.738 -10.243 1.00 97.00 112 GLY A C 1
ATOM 894 O O . GLY A 1 112 ? -11.374 4.492 -9.332 1.00 97.00 112 GLY A O 1
ATOM 895 N N . ILE A 1 113 ? -11.807 4.569 -11.523 1.00 95.38 113 ILE A N 1
ATOM 896 C CA . ILE A 1 113 ? -10.436 4.233 -11.951 1.00 95.38 113 ILE A CA 1
ATOM 897 C C . ILE A 1 113 ? -9.921 5.308 -12.904 1.00 95.38 113 ILE A C 1
ATOM 899 O O . ILE A 1 113 ? -10.590 5.636 -13.892 1.00 95.38 113 ILE A O 1
ATOM 903 N N . ARG A 1 114 ? -8.714 5.819 -12.634 1.00 93.62 114 ARG A N 1
ATOM 904 C CA . ARG A 1 114 ? -8.033 6.817 -13.473 1.00 93.62 114 ARG A CA 1
ATOM 905 C C . ARG A 1 114 ? -6.578 6.460 -13.763 1.00 93.62 114 ARG A C 1
ATOM 907 O O . ARG A 1 114 ? -5.943 5.729 -13.007 1.00 93.62 114 ARG A O 1
ATOM 914 N N . ALA A 1 115 ? -6.057 7.001 -14.858 1.00 87.00 115 ALA A N 1
ATOM 915 C CA . ALA A 1 115 ? -4.632 7.041 -15.160 1.00 87.00 115 ALA A CA 1
ATOM 916 C C . ALA A 1 115 ? -4.065 8.446 -14.916 1.00 87.00 115 ALA A C 1
ATOM 918 O O . ALA A 1 115 ? -4.807 9.427 -14.874 1.00 87.00 115 ALA A O 1
ATOM 919 N N . ALA A 1 116 ? -2.736 8.528 -14.859 1.00 76.81 116 ALA A N 1
ATOM 920 C CA . ALA A 1 116 ? -1.936 9.753 -14.777 1.00 76.81 116 ALA A CA 1
ATOM 921 C C . ALA A 1 116 ? -2.431 10.936 -15.631 1.00 76.81 116 ALA A C 1
ATOM 923 O O . ALA A 1 116 ? -2.434 12.082 -15.199 1.00 76.81 116 ALA A O 1
ATOM 924 N N . ASN A 1 117 ? -2.826 10.658 -16.873 1.00 74.06 117 ASN A N 1
ATOM 925 C CA . ASN A 1 117 ? -3.201 11.655 -17.875 1.00 74.06 117 ASN A CA 1
ATOM 926 C C . ASN A 1 117 ? -4.693 12.028 -17.828 1.00 74.06 117 ASN A C 1
ATOM 928 O O . ASN A 1 117 ? -5.218 12.567 -18.800 1.00 74.06 117 ASN A O 1
ATOM 932 N N . GLY A 1 118 ? -5.394 11.678 -16.747 1.00 75.31 118 GLY A N 1
ATOM 933 C CA . GLY A 1 118 ? -6.832 11.886 -16.611 1.00 75.31 118 GLY A CA 1
ATOM 934 C C . GLY A 1 118 ? -7.690 10.896 -17.403 1.00 75.31 118 GLY A C 1
ATOM 935 O O . GLY A 1 118 ? -8.913 11.001 -17.348 1.00 75.31 118 GLY A O 1
ATOM 936 N N . ALA A 1 119 ? -7.091 9.919 -18.102 1.00 67.12 119 ALA A N 1
ATOM 937 C CA . ALA A 1 119 ? -7.854 8.857 -18.751 1.00 67.12 119 ALA A CA 1
ATOM 938 C C . ALA A 1 119 ? -8.659 8.078 -17.704 1.00 67.12 119 ALA A C 1
ATOM 940 O O . ALA A 1 119 ? -8.165 7.806 -16.607 1.00 67.12 119 ALA A O 1
ATOM 941 N N . THR A 1 120 ? -9.892 7.710 -18.040 1.00 78.44 120 THR A N 1
ATOM 942 C CA . THR A 1 120 ? -10.823 7.063 -17.104 1.00 78.44 120 THR A CA 1
ATOM 943 C C . THR A 1 120 ? -11.336 5.738 -17.657 1.00 78.44 120 THR A C 1
ATOM 945 O O . THR A 1 120 ? -11.298 5.492 -18.867 1.00 78.44 120 THR A O 1
ATOM 948 N N . GLY A 1 121 ? -11.781 4.847 -16.766 1.00 80.25 121 GLY A N 1
ATOM 949 C CA . GLY A 1 121 ? -12.389 3.573 -17.154 1.00 80.25 121 GLY A CA 1
ATOM 950 C C . GLY A 1 121 ? -11.524 2.793 -18.150 1.00 80.25 121 GLY A C 1
ATOM 951 O O . GLY A 1 121 ? -10.317 2.652 -17.966 1.00 80.25 121 GLY A O 1
ATOM 952 N N . ALA A 1 122 ? -12.117 2.323 -19.252 1.00 63.09 122 ALA A N 1
ATOM 953 C CA . ALA A 1 122 ? -11.445 1.481 -20.248 1.00 63.09 122 ALA A CA 1
ATOM 954 C C . ALA A 1 122 ? -10.168 2.083 -20.882 1.00 63.09 122 ALA A C 1
ATOM 956 O O . ALA A 1 122 ? -9.348 1.344 -21.441 1.00 63.09 122 ALA A O 1
ATOM 957 N N . GLU A 1 123 ? -9.998 3.404 -20.837 1.00 67.19 123 GLU A N 1
ATOM 958 C CA . GLU A 1 123 ? -8.848 4.100 -21.418 1.00 67.19 123 GLU A CA 1
ATOM 959 C C . GLU A 1 123 ? -7.574 3.928 -20.584 1.00 67.19 123 GLU A C 1
ATOM 961 O O . GLU A 1 123 ? -6.476 3.898 -21.145 1.00 67.19 123 GLU A O 1
ATOM 966 N N . VAL A 1 124 ? -7.707 3.683 -19.278 1.00 71.50 124 VAL A N 1
ATOM 967 C CA . VAL A 1 124 ? -6.577 3.460 -18.361 1.00 71.50 124 VAL A CA 1
ATOM 968 C C . VAL A 1 124 ? -5.729 2.273 -18.811 1.00 71.50 124 VAL A C 1
ATOM 970 O O . VAL A 1 124 ? -4.524 2.403 -19.018 1.00 71.50 124 VAL A O 1
ATOM 973 N N . GLY A 1 125 ? -6.353 1.127 -19.096 1.00 64.75 125 GLY A N 1
ATOM 974 C CA . GLY A 1 125 ? -5.642 -0.058 -19.588 1.00 64.75 125 GLY A CA 1
ATOM 975 C C . GLY A 1 125 ? -4.961 0.132 -20.953 1.00 64.75 125 GLY A C 1
ATOM 976 O O . GLY A 1 125 ? -4.099 -0.669 -21.328 1.00 64.75 125 GLY A O 1
ATOM 977 N N . ARG A 1 126 ? -5.332 1.171 -21.718 1.00 72.19 126 ARG A N 1
ATOM 978 C CA . ARG A 1 126 ? -4.629 1.557 -22.953 1.00 72.19 126 ARG A CA 1
ATOM 979 C C . ARG A 1 126 ? -3.446 2.475 -22.661 1.00 72.19 126 ARG A C 1
ATOM 981 O O . ARG A 1 126 ? -2.416 2.301 -23.307 1.00 72.19 126 ARG A O 1
ATOM 988 N N . ALA A 1 127 ? -3.599 3.395 -21.709 1.00 70.56 127 ALA A N 1
ATOM 989 C CA . ALA A 1 127 ? -2.576 4.355 -21.305 1.00 70.56 127 ALA A CA 1
ATOM 990 C C . ALA A 1 127 ? -1.381 3.684 -20.606 1.00 70.56 127 ALA A C 1
ATOM 992 O O . ALA A 1 127 ? -0.237 4.033 -20.879 1.00 70.56 127 ALA A O 1
ATOM 993 N N . VAL A 1 128 ? -1.627 2.658 -19.784 1.00 72.94 128 VAL A N 1
ATOM 994 C CA . VAL A 1 128 ? -0.584 1.963 -19.002 1.00 72.94 128 VAL A CA 1
ATOM 995 C C . VAL A 1 128 ? -0.567 0.449 -19.268 1.00 72.94 128 VAL A C 1
ATOM 997 O O . VAL A 1 128 ? -0.816 -0.384 -18.394 1.00 72.94 128 VAL A O 1
ATOM 1000 N N . PRO A 1 129 ? -0.275 0.024 -20.510 1.00 66.19 129 PRO A N 1
ATOM 1001 C CA . PRO A 1 129 ? -0.574 -1.332 -20.948 1.00 66.19 129 PRO A CA 1
ATOM 1002 C C . PRO A 1 129 ? 0.324 -2.409 -20.325 1.00 66.19 129 PRO A C 1
ATOM 1004 O O . PRO A 1 129 ? -0.014 -3.584 -20.416 1.00 66.19 129 PRO A O 1
ATOM 1007 N N . HIS A 1 130 ? 1.465 -2.049 -19.734 1.00 79.94 130 HIS A N 1
ATOM 1008 C CA . HIS A 1 130 ? 2.439 -2.986 -19.163 1.00 79.94 130 HIS A CA 1
ATOM 1009 C C . HIS A 1 130 ? 2.219 -3.268 -17.665 1.00 79.94 130 HIS A C 1
ATOM 1011 O O . HIS A 1 130 ? 2.936 -4.083 -17.090 1.00 79.94 130 HIS A O 1
ATOM 1017 N N . LEU A 1 131 ? 1.193 -2.666 -17.055 1.00 85.75 131 LEU A N 1
ATOM 1018 C CA . LEU A 1 131 ? 0.873 -2.792 -15.629 1.00 85.75 131 LEU A CA 1
ATOM 1019 C C . LEU A 1 131 ? -0.135 -3.908 -15.326 1.00 85.75 131 LEU A C 1
ATOM 1021 O O . LEU A 1 131 ? -0.872 -3.871 -14.348 1.00 85.75 131 LEU A O 1
ATOM 1025 N N . GLY A 1 132 ? -0.173 -4.945 -16.162 1.00 90.69 132 GLY A N 1
ATOM 1026 C CA . GLY A 1 132 ? -1.109 -6.057 -15.998 1.00 90.69 132 GLY A CA 1
ATOM 1027 C C . GLY A 1 132 ? -1.063 -6.720 -14.614 1.00 90.69 132 GLY A C 1
ATOM 1028 O O . GLY A 1 132 ? -2.098 -7.092 -14.064 1.00 90.69 132 GLY A O 1
ATOM 1029 N N . TYR A 1 133 ? 0.135 -6.841 -14.035 1.00 92.06 133 TYR A N 1
ATOM 1030 C CA . TYR A 1 133 ? 0.317 -7.420 -12.704 1.00 92.06 133 TYR A CA 1
ATOM 1031 C C . TYR A 1 133 ? -0.172 -6.494 -11.582 1.00 92.06 133 TYR A C 1
ATOM 1033 O O . TYR A 1 133 ? -0.714 -7.000 -10.607 1.00 92.06 133 TYR A O 1
ATOM 1041 N N . VAL A 1 134 ? -0.031 -5.172 -11.737 1.00 94.38 134 VAL A N 1
ATOM 1042 C CA . VAL A 1 134 ? -0.537 -4.156 -10.798 1.00 94.38 134 VAL A CA 1
ATOM 1043 C C . VAL A 1 134 ? -2.052 -4.267 -10.712 1.00 94.38 134 VAL A C 1
ATOM 1045 O O . VAL A 1 134 ? -2.599 -4.402 -9.624 1.00 94.38 134 VAL A O 1
ATOM 1048 N N . PHE A 1 135 ? -2.733 -4.304 -11.862 1.00 95.12 135 PHE A N 1
ATOM 1049 C CA . PHE A 1 135 ? -4.190 -4.426 -11.886 1.00 95.12 135 PHE A CA 1
ATOM 1050 C C . PHE A 1 135 ? -4.674 -5.724 -11.251 1.00 95.12 135 PHE A C 1
ATOM 1052 O O . PHE A 1 135 ? -5.647 -5.720 -10.508 1.00 95.12 135 PHE A O 1
ATOM 1059 N N . ARG A 1 136 ? -3.966 -6.828 -11.509 1.00 95.62 136 ARG A N 1
ATOM 1060 C CA . ARG A 1 136 ? -4.258 -8.122 -10.889 1.00 95.62 136 ARG A CA 1
ATOM 1061 C C . ARG A 1 136 ? -4.039 -8.096 -9.378 1.00 95.62 136 ARG A C 1
ATOM 1063 O O . ARG A 1 136 ? -4.818 -8.691 -8.650 1.00 95.62 136 ARG A O 1
ATOM 1070 N N . ALA A 1 137 ? -2.973 -7.453 -8.915 1.00 96.31 137 ALA A N 1
ATOM 1071 C CA . ALA A 1 137 ? -2.670 -7.331 -7.496 1.00 96.31 137 ALA A CA 1
ATOM 1072 C C . ALA A 1 137 ? -3.725 -6.478 -6.775 1.00 96.31 137 ALA A C 1
ATOM 1074 O O . ALA A 1 137 ? -4.256 -6.916 -5.760 1.00 96.31 137 ALA A O 1
ATOM 1075 N N . ALA A 1 138 ? -4.087 -5.322 -7.342 1.00 97.75 138 ALA A N 1
ATOM 1076 C CA . ALA A 1 138 ? -5.150 -4.472 -6.811 1.00 97.75 138 ALA A CA 1
ATOM 1077 C C . ALA A 1 138 ? -6.504 -5.192 -6.783 1.00 97.75 138 ALA A C 1
ATOM 1079 O O . ALA A 1 138 ? -7.179 -5.175 -5.762 1.00 97.75 138 ALA A O 1
ATOM 1080 N N . GLU A 1 139 ? -6.880 -5.866 -7.873 1.00 97.75 139 GLU A N 1
ATOM 1081 C CA . GLU A 1 139 ? -8.141 -6.611 -7.953 1.00 97.75 139 GLU A CA 1
ATOM 1082 C C . GLU A 1 139 ? -8.216 -7.697 -6.885 1.00 97.75 139 GLU A C 1
ATOM 1084 O O . GLU A 1 139 ? -9.193 -7.749 -6.142 1.00 97.75 139 GLU A O 1
ATOM 1089 N N . LYS A 1 140 ? -7.155 -8.497 -6.743 1.00 97.50 140 LYS A N 1
ATOM 1090 C CA . LYS A 1 140 ? -7.076 -9.509 -5.693 1.00 97.50 140 LYS A CA 1
ATOM 1091 C C . LYS A 1 140 ? -7.222 -8.897 -4.303 1.00 97.50 140 LYS A C 1
ATOM 1093 O O . LYS A 1 140 ? -8.047 -9.391 -3.552 1.00 97.50 140 LYS A O 1
ATOM 1098 N N . VAL A 1 141 ? -6.483 -7.836 -3.969 1.00 98.00 141 VAL A N 1
ATOM 1099 C CA . VAL A 1 141 ? -6.596 -7.169 -2.656 1.00 98.00 141 VAL A CA 1
ATOM 1100 C C . VAL A 1 141 ? -8.025 -6.695 -2.408 1.00 98.00 141 VAL A C 1
ATOM 1102 O O . VAL A 1 141 ? -8.639 -7.096 -1.426 1.00 98.00 141 VAL A O 1
ATOM 1105 N N . LEU A 1 142 ? -8.577 -5.896 -3.324 1.00 98.00 142 LEU A N 1
ATOM 1106 C CA . LEU A 1 142 ? -9.907 -5.311 -3.167 1.00 98.00 142 LEU A CA 1
ATOM 1107 C C . LEU A 1 142 ? -10.997 -6.385 -3.081 1.00 98.00 142 LEU A C 1
ATOM 1109 O O . LEU A 1 142 ? -11.936 -6.232 -2.313 1.00 98.00 142 LEU A O 1
ATOM 1113 N N . SER A 1 143 ? -10.864 -7.497 -3.812 1.00 97.31 143 SER A N 1
ATOM 1114 C CA . SER A 1 143 ? -11.838 -8.598 -3.783 1.00 97.31 143 SER A CA 1
ATOM 1115 C C . SER A 1 143 ? -11.938 -9.314 -2.432 1.00 97.31 143 SER A C 1
ATOM 1117 O O . SER A 1 143 ? -12.918 -10.017 -2.198 1.00 97.31 143 SER A O 1
ATOM 1119 N N . GLN A 1 144 ? -10.919 -9.170 -1.579 1.00 97.38 144 GLN A N 1
ATOM 1120 C CA . GLN A 1 144 ? -10.838 -9.819 -0.271 1.00 97.38 144 GLN A CA 1
ATOM 1121 C C . GLN A 1 144 ? -11.214 -8.879 0.878 1.00 97.38 144 GLN A C 1
ATOM 1123 O O . GLN A 1 144 ? -11.322 -9.334 2.014 1.00 97.38 144 GLN A O 1
ATOM 1128 N N . LEU A 1 145 ? -11.410 -7.586 0.602 1.00 97.25 145 LEU A N 1
ATOM 1129 C CA . LEU A 1 145 ? -11.888 -6.634 1.597 1.00 97.25 145 LEU A CA 1
ATOM 1130 C C . LEU A 1 145 ? -13.401 -6.792 1.806 1.00 97.25 145 LEU A C 1
ATOM 1132 O O . LEU A 1 145 ? -14.127 -7.118 0.861 1.00 97.25 145 LEU A O 1
ATOM 1136 N N . PRO A 1 146 ? -13.909 -6.540 3.024 1.00 96.38 146 PRO A N 1
ATOM 1137 C CA . PRO A 1 146 ? -15.343 -6.565 3.270 1.00 96.38 146 PRO A CA 1
ATOM 1138 C C . PRO A 1 146 ? -16.060 -5.458 2.469 1.00 96.38 146 PRO A C 1
ATOM 1140 O O . PRO A 1 146 ? -15.491 -4.382 2.260 1.00 96.38 146 PRO A O 1
ATOM 1143 N N . PRO A 1 147 ? -17.329 -5.667 2.066 1.00 97.12 147 PRO A N 1
ATOM 1144 C CA . PRO A 1 147 ? -18.113 -4.677 1.318 1.00 97.12 147 PRO A CA 1
ATOM 1145 C C . PRO A 1 147 ? -18.129 -3.274 1.938 1.00 97.12 147 PRO A C 1
ATOM 1147 O O . PRO A 1 147 ? -17.965 -2.290 1.223 1.00 97.12 147 PRO A O 1
ATOM 1150 N N . SER A 1 148 ? -18.203 -3.175 3.270 1.00 97.12 148 SER A N 1
ATOM 1151 C CA . SER A 1 148 ? -18.188 -1.903 4.013 1.00 97.12 148 SER A CA 1
ATOM 1152 C C . SER A 1 148 ? -16.909 -1.073 3.813 1.00 97.12 148 SER A C 1
ATOM 1154 O O . SER A 1 148 ? -16.868 0.114 4.143 1.00 97.12 148 SER A O 1
ATOM 1156 N N . HIS A 1 149 ? -15.843 -1.674 3.277 1.00 98.12 149 HIS A N 1
ATOM 1157 C CA . HIS A 1 149 ? -14.600 -0.987 2.922 1.00 98.12 149 HIS A CA 1
ATOM 1158 C C . HIS A 1 149 ? -14.575 -0.503 1.477 1.00 98.12 149 HIS A C 1
ATOM 1160 O O . HIS A 1 149 ? -13.861 0.445 1.166 1.00 98.12 149 HIS A O 1
ATOM 1166 N N . LEU A 1 150 ? -15.383 -1.114 0.614 1.00 98.12 150 LEU A N 1
ATOM 1167 C CA . LEU A 1 150 ? -15.462 -0.797 -0.809 1.00 98.12 150 LEU A CA 1
ATOM 1168 C C . LEU A 1 150 ? -16.608 0.172 -1.130 1.00 98.12 150 LEU A C 1
ATOM 1170 O O . LEU A 1 150 ? -16.509 0.925 -2.088 1.00 98.12 150 LEU A O 1
ATOM 1174 N N . GLU A 1 151 ? -17.682 0.163 -0.337 1.00 96.88 151 GLU A N 1
ATOM 1175 C CA . GLU A 1 151 ? -18.890 0.978 -0.558 1.00 96.88 151 GLU A CA 1
ATOM 1176 C C . GLU A 1 151 ? -18.809 2.405 0.007 1.00 96.88 151 GLU A C 1
ATOM 1178 O O . GLU A 1 151 ? -19.728 3.204 -0.188 1.00 96.88 151 GLU A O 1
ATOM 1183 N N . ARG A 1 152 ? -17.748 2.729 0.748 1.00 96.50 152 ARG A N 1
ATOM 1184 C CA . ARG A 1 152 ? -17.690 3.960 1.539 1.00 96.50 152 ARG A CA 1
ATOM 1185 C C . ARG A 1 152 ? -17.386 5.212 0.700 1.00 96.50 152 ARG A C 1
ATOM 1187 O O . ARG A 1 152 ? -16.591 5.134 -0.239 1.00 96.50 152 ARG A O 1
ATOM 1194 N N . PRO A 1 153 ? -17.930 6.388 1.064 1.00 97.75 153 PRO A N 1
ATOM 1195 C CA . PRO A 1 153 ? -17.623 7.653 0.388 1.00 97.75 153 PRO A CA 1
ATOM 1196 C C . PRO A 1 153 ? -16.139 8.050 0.414 1.00 97.75 153 PRO A C 1
ATOM 1198 O O . PRO A 1 153 ? -15.678 8.765 -0.478 1.00 97.75 153 PRO A O 1
ATOM 1201 N N . GLU A 1 154 ? -15.393 7.591 1.419 1.00 98.38 154 GLU A N 1
ATOM 1202 C CA . GLU A 1 154 ? -13.956 7.817 1.602 1.00 98.38 154 GLU A CA 1
ATOM 1203 C C . GLU A 1 154 ? -13.106 7.047 0.574 1.00 98.38 154 GLU A C 1
ATOM 1205 O O . GLU A 1 154 ? -11.929 7.337 0.401 1.00 98.38 154 GLU A O 1
ATOM 1210 N N . LEU A 1 155 ? -13.687 6.111 -0.183 1.00 98.31 155 LEU A N 1
ATOM 1211 C CA . LEU A 1 155 ? -13.016 5.426 -1.288 1.00 98.31 155 LEU A CA 1
ATOM 1212 C C . LEU A 1 155 ? -13.711 5.739 -2.617 1.00 98.31 155 LEU A C 1
ATOM 1214 O O . LEU A 1 155 ? -14.304 4.884 -3.270 1.00 98.31 155 LEU A O 1
ATOM 1218 N N . ALA A 1 156 ? -13.614 6.995 -3.047 1.00 98.00 156 ALA A N 1
ATOM 1219 C CA . ALA A 1 156 ? -14.202 7.452 -4.302 1.00 98.00 156 ALA A CA 1
ATOM 1220 C C . ALA A 1 156 ? -13.494 6.874 -5.539 1.00 98.00 156 ALA A C 1
ATOM 1222 O O . ALA A 1 156 ? -14.114 6.732 -6.597 1.00 98.00 156 ALA A O 1
ATOM 1223 N N . GLY A 1 157 ? -12.200 6.550 -5.451 1.00 97.69 157 GLY A N 1
ATOM 1224 C CA . GLY A 1 157 ? -11.477 5.997 -6.591 1.00 97.69 157 GLY A CA 1
ATOM 1225 C C . GLY A 1 157 ? -10.023 5.617 -6.349 1.00 97.69 157 GLY A C 1
ATOM 1226 O O . GLY A 1 157 ? -9.441 5.892 -5.302 1.00 97.69 157 GLY A O 1
ATOM 1227 N N . VAL A 1 158 ? -9.427 4.998 -7.368 1.00 97.12 158 VAL A N 1
ATOM 1228 C CA . VAL A 1 158 ? -8.006 4.650 -7.433 1.00 97.12 158 VAL A CA 1
ATOM 1229 C C . VAL A 1 158 ? -7.398 5.212 -8.718 1.00 97.12 158 VAL A C 1
ATOM 1231 O O . VAL A 1 158 ? -7.927 5.021 -9.819 1.00 97.12 158 VAL A O 1
ATOM 1234 N N . GLN A 1 159 ? -6.265 5.895 -8.594 1.00 95.06 159 GLN A N 1
ATOM 1235 C CA . GLN A 1 159 ? -5.462 6.345 -9.724 1.00 95.06 159 GLN A CA 1
ATOM 1236 C C . GLN A 1 159 ? -4.199 5.496 -9.847 1.00 95.06 159 GLN A C 1
ATOM 1238 O O . GLN A 1 159 ? -3.449 5.338 -8.887 1.00 95.06 159 GLN A O 1
ATOM 1243 N N . PHE A 1 160 ? -3.938 5.007 -11.059 1.00 93.00 160 PHE A N 1
ATOM 1244 C CA . PHE A 1 160 ? -2.694 4.334 -11.410 1.00 93.00 160 PHE A CA 1
ATOM 1245 C C . PHE A 1 160 ? -1.839 5.245 -12.291 1.00 93.00 160 PHE A C 1
ATOM 1247 O O . PHE A 1 160 ? -2.112 5.456 -13.476 1.00 93.00 160 PHE A O 1
ATOM 1254 N N . GLY A 1 161 ? -0.781 5.758 -11.686 1.00 89.31 161 GLY A N 1
ATOM 1255 C CA . GLY A 1 161 ? 0.328 6.442 -12.315 1.00 89.31 161 GLY A CA 1
ATOM 1256 C C . GLY A 1 161 ? 0.276 7.944 -12.140 1.00 89.31 161 GLY A C 1
ATOM 1257 O O . GLY A 1 161 ? -0.598 8.507 -11.472 1.00 89.31 161 GLY A O 1
ATOM 1258 N N . GLY A 1 162 ? 1.235 8.586 -12.790 1.00 84.44 162 GLY A N 1
ATOM 1259 C CA . GLY A 1 162 ? 1.393 10.028 -12.805 1.00 84.44 162 GLY A CA 1
ATOM 1260 C C . GLY A 1 162 ? 2.253 10.519 -11.661 1.00 84.44 162 GLY A C 1
ATOM 1261 O O . GLY A 1 162 ? 2.966 9.753 -11.010 1.00 84.44 162 GLY A O 1
ATOM 1262 N N . TRP A 1 163 ? 2.179 11.824 -11.440 1.00 75.50 163 TRP A N 1
ATOM 1263 C CA . TRP A 1 163 ? 2.967 12.541 -10.452 1.00 75.50 163 TRP A CA 1
ATOM 1264 C C . TRP A 1 163 ? 2.074 13.512 -9.682 1.00 75.50 163 TRP A C 1
ATOM 1266 O O . TRP A 1 163 ? 1.096 14.043 -10.208 1.00 75.50 163 TRP A O 1
ATOM 1276 N N . GLY A 1 164 ? 2.443 13.761 -8.434 1.00 71.81 164 GLY A N 1
ATOM 1277 C CA . GLY A 1 164 ? 1.821 14.745 -7.560 1.00 71.81 164 GLY A CA 1
ATOM 1278 C C . GLY A 1 164 ? 2.874 15.429 -6.687 1.00 71.81 164 GLY A C 1
ATOM 1279 O O . GLY A 1 164 ? 4.043 15.030 -6.721 1.00 71.81 164 GLY A O 1
ATOM 1280 N N . PRO A 1 165 ? 2.485 16.440 -5.892 1.00 70.56 165 PRO A N 1
ATOM 1281 C CA . PRO A 1 165 ? 3.388 17.086 -4.933 1.00 70.56 165 PRO A CA 1
ATOM 1282 C C . PRO A 1 165 ? 4.012 16.073 -3.954 1.00 70.56 165 PRO A C 1
ATOM 1284 O O . PRO A 1 165 ? 5.160 16.227 -3.552 1.00 70.56 165 PRO A O 1
ATOM 1287 N N . ASP A 1 166 ? 3.300 14.978 -3.669 1.00 72.94 166 ASP A N 1
ATOM 1288 C CA . ASP A 1 166 ? 3.749 13.868 -2.827 1.00 72.94 166 ASP A CA 1
ATOM 1289 C C . ASP A 1 166 ? 4.341 12.678 -3.605 1.00 72.94 166 ASP A C 1
ATOM 1291 O O . ASP A 1 166 ? 4.526 11.600 -3.043 1.00 72.94 166 ASP A O 1
ATOM 1295 N N . ALA A 1 167 ? 4.714 12.842 -4.882 1.00 66.06 167 ALA A N 1
ATOM 1296 C CA . ALA A 1 167 ? 5.310 11.759 -5.680 1.00 66.06 167 ALA A CA 1
ATOM 1297 C C . ALA A 1 167 ? 6.556 11.129 -5.025 1.00 66.06 167 ALA A C 1
ATOM 1299 O O . ALA A 1 167 ? 6.890 9.980 -5.306 1.00 66.06 167 ALA A O 1
ATOM 1300 N N . ALA A 1 168 ? 7.221 11.851 -4.111 1.00 64.38 168 ALA A N 1
ATOM 1301 C CA . ALA A 1 168 ? 8.330 11.350 -3.294 1.00 64.38 168 ALA A CA 1
ATOM 1302 C C . ALA A 1 168 ? 7.990 10.131 -2.446 1.00 64.38 168 ALA A C 1
ATOM 1304 O O . ALA A 1 168 ? 8.870 9.313 -2.171 1.00 64.38 168 ALA A O 1
ATOM 1305 N N . LYS A 1 169 ? 6.734 10.039 -2.018 1.00 80.69 169 LYS A N 1
ATOM 1306 C CA . LYS A 1 169 ? 6.231 8.981 -1.147 1.00 80.69 169 LYS A CA 1
ATOM 1307 C C . LYS A 1 169 ? 5.784 7.755 -1.942 1.00 80.69 169 LYS A C 1
ATOM 1309 O O . LYS A 1 169 ? 5.601 6.693 -1.365 1.00 80.69 169 LYS A O 1
ATOM 1314 N N . GLY A 1 170 ? 5.655 7.876 -3.266 1.00 88.06 170 GLY A N 1
ATOM 1315 C CA . GLY A 1 170 ? 5.211 6.796 -4.148 1.00 88.06 170 GLY A CA 1
ATOM 1316 C C . GLY A 1 170 ? 3.696 6.626 -4.225 1.00 88.06 170 GLY A C 1
ATOM 1317 O O . GLY A 1 170 ? 3.193 6.140 -5.237 1.00 88.06 170 GLY A O 1
ATOM 1318 N N . SER A 1 171 ? 2.973 7.109 -3.222 1.00 93.69 171 SER A N 1
ATOM 1319 C CA . SER A 1 171 ? 1.518 7.156 -3.183 1.00 93.69 171 SER A CA 1
ATOM 1320 C C . SER A 1 171 ? 1.016 8.353 -2.374 1.00 93.69 171 SER A C 1
ATOM 1322 O O . SER A 1 171 ? 1.813 9.072 -1.764 1.00 93.69 171 SER A O 1
ATOM 1324 N N . ALA A 1 172 ? -0.288 8.608 -2.448 1.00 94.62 172 ALA A N 1
ATOM 1325 C CA . ALA A 1 172 ? -0.991 9.544 -1.582 1.00 94.62 172 ALA A CA 1
ATOM 1326 C C . ALA A 1 172 ? -2.483 9.198 -1.507 1.00 94.62 172 ALA A C 1
ATOM 1328 O O . ALA A 1 172 ? -3.036 8.601 -2.435 1.00 94.62 172 ALA A O 1
ATOM 1329 N N . TYR A 1 173 ? -3.141 9.681 -0.461 1.00 96.06 173 TYR A N 1
ATOM 1330 C CA . TYR A 1 173 ? -4.587 9.713 -0.339 1.00 96.06 173 TYR A CA 1
ATOM 1331 C C . TYR A 1 173 ? -5.053 11.171 -0.383 1.00 96.06 173 TYR A C 1
ATOM 1333 O O . TYR A 1 173 ? -4.714 11.967 0.491 1.00 96.06 173 TYR A O 1
ATOM 1341 N N . ASP A 1 174 ? -5.798 11.544 -1.426 1.00 95.25 174 ASP A N 1
ATOM 1342 C CA . ASP A 1 174 ? -6.300 12.913 -1.612 1.00 95.25 174 ASP A CA 1
ATOM 1343 C C . ASP A 1 174 ? -7.744 12.896 -2.107 1.00 95.25 174 ASP A C 1
ATOM 1345 O O . ASP A 1 174 ? -8.078 12.185 -3.053 1.00 95.25 174 ASP A O 1
ATOM 1349 N N . LYS A 1 175 ? -8.610 13.706 -1.487 1.00 95.56 175 LYS A N 1
ATOM 1350 C CA . LYS A 1 175 ? -10.031 13.855 -1.864 1.00 95.56 175 LYS A CA 1
ATOM 1351 C C . LYS A 1 175 ? -10.756 12.517 -2.058 1.00 95.56 175 LYS A C 1
ATOM 1353 O O . LYS A 1 175 ? -11.536 12.376 -3.000 1.00 95.56 175 LYS A O 1
ATOM 1358 N N . ASN A 1 176 ? -10.501 11.551 -1.179 1.00 97.81 176 ASN A N 1
ATOM 1359 C CA . ASN A 1 176 ? -11.069 10.198 -1.223 1.00 97.81 176 ASN A CA 1
ATOM 1360 C C . ASN A 1 176 ? -10.555 9.338 -2.393 1.00 97.81 176 ASN A C 1
ATOM 1362 O O . ASN A 1 176 ? -11.196 8.364 -2.78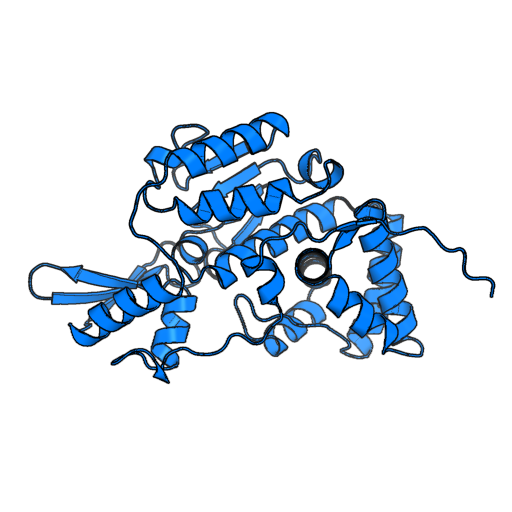9 1.00 97.81 176 ASN A O 1
ATOM 1366 N N . TRP A 1 177 ? -9.409 9.692 -2.978 1.00 97.38 177 TRP A N 1
ATOM 1367 C CA . TRP A 1 177 ? -8.728 8.898 -3.995 1.00 97.38 177 TRP A CA 1
ATOM 1368 C C . TRP A 1 177 ? -7.442 8.297 -3.452 1.00 97.38 177 TRP A C 1
ATOM 1370 O O . TRP A 1 177 ? -6.598 9.007 -2.915 1.00 97.38 177 TRP A O 1
ATOM 1380 N N . VAL A 1 178 ? -7.258 7.004 -3.708 1.00 97.31 178 VAL A N 1
ATOM 1381 C CA . VAL A 1 178 ? -5.970 6.325 -3.557 1.00 97.31 178 VAL A CA 1
ATOM 1382 C C . VAL A 1 178 ? -5.141 6.574 -4.814 1.00 97.31 178 VAL A C 1
ATOM 1384 O O . VAL A 1 178 ? -5.465 6.085 -5.898 1.00 97.31 178 VAL A O 1
ATOM 1387 N N . LEU A 1 179 ? -4.072 7.350 -4.692 1.00 95.06 179 LEU A N 1
ATOM 1388 C CA . LEU A 1 179 ? -3.186 7.725 -5.788 1.00 95.06 179 LEU A CA 1
ATOM 1389 C C . LEU A 1 179 ? -1.909 6.892 -5.713 1.00 95.06 179 LEU A C 1
ATOM 1391 O O . LEU A 1 179 ? -1.106 7.080 -4.806 1.00 95.06 179 LEU A O 1
ATOM 1395 N N . LEU A 1 180 ? -1.692 5.988 -6.669 1.00 94.50 180 LEU A N 1
ATOM 1396 C CA . LEU A 1 180 ? -0.457 5.206 -6.760 1.00 94.50 180 LEU A CA 1
ATOM 1397 C C . LEU A 1 180 ? 0.380 5.707 -7.932 1.00 94.50 180 LEU A C 1
ATOM 1399 O O . LEU A 1 180 ? 0.042 5.457 -9.087 1.00 94.50 180 LEU A O 1
ATOM 1403 N N . TYR A 1 181 ? 1.461 6.427 -7.640 1.00 91.31 181 TYR A N 1
ATOM 1404 C CA . TYR A 1 181 ? 2.302 7.069 -8.649 1.00 91.31 181 TYR A CA 1
ATOM 1405 C C . TYR A 1 181 ? 3.196 6.065 -9.376 1.00 91.31 181 TYR A C 1
ATOM 1407 O O . TYR A 1 181 ? 3.429 4.956 -8.900 1.00 91.31 181 TYR A O 1
ATOM 1415 N N . ASP A 1 182 ? 3.757 6.477 -10.513 1.00 87.62 182 ASP A N 1
ATOM 1416 C CA . ASP A 1 182 ? 4.607 5.631 -11.368 1.00 87.62 182 ASP A CA 1
ATOM 1417 C C . ASP A 1 182 ? 5.740 4.942 -10.590 1.00 87.62 182 ASP A C 1
ATOM 1419 O O . ASP A 1 182 ? 6.045 3.778 -10.829 1.00 87.62 182 ASP A O 1
ATOM 1423 N N . PHE A 1 183 ? 6.295 5.631 -9.590 1.00 86.38 183 PHE A N 1
ATOM 1424 C CA . PHE A 1 183 ? 7.264 5.074 -8.649 1.00 86.38 183 PHE A CA 1
ATOM 1425 C C . PHE A 1 183 ? 6.794 3.739 -8.031 1.00 86.38 183 PHE A C 1
ATOM 1427 O O . PHE A 1 183 ? 7.533 2.754 -8.032 1.00 86.38 183 PHE A O 1
ATOM 1434 N N . ALA A 1 184 ? 5.557 3.682 -7.527 1.00 90.94 184 ALA A N 1
ATOM 1435 C CA . ALA A 1 184 ? 4.997 2.482 -6.905 1.00 90.94 184 ALA A CA 1
ATOM 1436 C C . ALA A 1 184 ? 4.693 1.400 -7.947 1.00 90.94 184 ALA A C 1
ATOM 1438 O O . ALA A 1 184 ? 4.768 0.207 -7.660 1.00 90.94 184 ALA A O 1
ATOM 1439 N N . LEU A 1 185 ? 4.352 1.822 -9.165 1.00 91.31 185 LEU A N 1
ATOM 1440 C CA . LEU A 1 185 ? 3.969 0.946 -10.267 1.00 91.31 185 LEU A CA 1
ATOM 1441 C C . LEU A 1 185 ? 5.160 0.305 -10.969 1.00 91.31 185 LEU A C 1
ATOM 1443 O O . LEU A 1 185 ? 4.989 -0.741 -11.584 1.00 91.31 185 LEU A O 1
ATOM 1447 N N . GLU A 1 186 ? 6.341 0.914 -10.901 1.00 88.81 186 GLU A N 1
ATOM 1448 C CA . GLU A 1 186 ? 7.575 0.384 -11.489 1.00 88.81 186 GLU A CA 1
ATOM 1449 C C . GLU A 1 186 ? 8.482 -0.311 -10.465 1.00 88.81 186 GLU A C 1
ATOM 1451 O O . GLU A 1 186 ? 9.388 -1.055 -10.855 1.00 88.81 186 GLU A O 1
ATOM 1456 N N . GLY A 1 187 ? 8.221 -0.097 -9.171 1.00 91.31 187 GLY A N 1
ATOM 1457 C CA . GLY A 1 187 ? 8.922 -0.730 -8.060 1.00 91.31 187 GLY A CA 1
ATOM 1458 C C . GLY A 1 187 ? 8.581 -2.203 -7.858 1.00 91.31 187 GLY A C 1
ATOM 1459 O O . GLY A 1 187 ? 7.903 -2.859 -8.659 1.00 91.31 187 GLY A O 1
ATOM 1460 N N . ALA A 1 188 ? 9.076 -2.749 -6.751 1.00 94.38 188 ALA A N 1
ATOM 1461 C CA . ALA A 1 188 ? 8.784 -4.130 -6.401 1.00 94.38 188 ALA A CA 1
ATOM 1462 C C . ALA A 1 188 ? 7.302 -4.336 -6.064 1.00 94.38 188 ALA A C 1
ATOM 1464 O O . ALA A 1 188 ? 6.621 -3.440 -5.558 1.00 94.38 188 ALA A O 1
ATOM 1465 N N . ARG A 1 189 ? 6.810 -5.567 -6.252 1.00 94.44 189 ARG A N 1
ATOM 1466 C CA . ARG A 1 189 ? 5.418 -5.920 -5.924 1.00 94.44 189 ARG A CA 1
ATOM 1467 C C . ARG A 1 189 ? 5.065 -5.617 -4.472 1.00 94.44 189 ARG A C 1
ATOM 1469 O O . ARG A 1 189 ? 3.971 -5.138 -4.198 1.00 94.44 189 ARG A O 1
ATOM 1476 N N . ARG A 1 190 ? 5.996 -5.891 -3.557 1.00 95.31 190 ARG A N 1
ATOM 1477 C CA . ARG A 1 190 ? 5.835 -5.624 -2.127 1.00 95.31 190 ARG A CA 1
ATOM 1478 C C . ARG A 1 190 ? 5.580 -4.140 -1.855 1.00 95.31 190 ARG A C 1
ATOM 1480 O O . ARG A 1 190 ? 4.667 -3.812 -1.108 1.00 95.31 190 ARG A O 1
ATOM 1487 N N . THR A 1 191 ? 6.338 -3.258 -2.504 1.00 94.81 191 THR A N 1
ATOM 1488 C CA . THR A 1 191 ? 6.172 -1.806 -2.378 1.00 94.81 191 THR A CA 1
ATOM 1489 C C . THR A 1 191 ? 4.823 -1.350 -2.886 1.00 94.81 191 THR A C 1
ATOM 1491 O O . THR A 1 191 ? 4.121 -0.643 -2.171 1.00 94.81 191 THR A O 1
ATOM 1494 N N . PHE A 1 192 ? 4.410 -1.828 -4.059 1.00 95.88 192 PHE A N 1
ATOM 1495 C CA . PHE A 1 192 ? 3.073 -1.559 -4.574 1.00 95.88 192 PHE A CA 1
ATOM 1496 C C . PHE A 1 192 ? 1.967 -1.994 -3.595 1.00 95.88 192 PHE A C 1
ATOM 1498 O O . PHE A 1 192 ? 1.076 -1.207 -3.291 1.00 95.88 192 PHE A O 1
ATOM 1505 N N . LEU A 1 193 ? 2.021 -3.234 -3.096 1.00 97.56 193 LEU A N 1
ATOM 1506 C CA . LEU A 1 193 ? 0.994 -3.790 -2.208 1.00 97.56 193 LEU A CA 1
ATOM 1507 C C . LEU A 1 193 ? 0.929 -3.065 -0.861 1.00 97.56 193 LEU A C 1
ATOM 1509 O O . LEU A 1 193 ? -0.165 -2.774 -0.384 1.00 97.56 193 LEU A O 1
ATOM 1513 N N . GLY A 1 194 ? 2.086 -2.768 -0.265 1.00 97.44 194 GLY A N 1
ATOM 1514 C CA . GLY A 1 194 ? 2.147 -2.024 0.989 1.00 97.44 194 GLY A CA 1
ATOM 1515 C C . GLY A 1 194 ? 1.607 -0.606 0.840 1.00 97.44 194 GLY A C 1
ATOM 1516 O O . GLY A 1 194 ? 0.780 -0.199 1.645 1.00 97.44 194 GLY A O 1
ATOM 1517 N N . LEU A 1 195 ? 1.988 0.109 -0.227 1.00 97.12 195 LEU A N 1
ATOM 1518 C CA . LEU A 1 195 ? 1.455 1.447 -0.504 1.00 97.12 195 LEU A CA 1
ATOM 1519 C C . LEU A 1 195 ? -0.054 1.407 -0.778 1.00 97.12 195 LEU A C 1
ATOM 1521 O O . LEU A 1 195 ? -0.790 2.187 -0.193 1.00 97.12 195 LEU A O 1
ATOM 1525 N N . LEU A 1 196 ? -0.544 0.457 -1.582 1.00 98.31 196 LEU A N 1
ATOM 1526 C CA . LEU A 1 196 ? -1.982 0.301 -1.832 1.00 98.31 196 LEU A CA 1
ATOM 1527 C C . LEU A 1 196 ? -2.775 0.127 -0.529 1.00 98.31 196 LEU A C 1
ATOM 1529 O O . LEU A 1 196 ? -3.770 0.814 -0.319 1.00 98.31 196 LEU A O 1
ATOM 1533 N N . LEU A 1 197 ? -2.348 -0.795 0.337 1.00 98.56 197 LEU A N 1
ATOM 1534 C CA . LEU A 1 197 ? -3.026 -1.058 1.607 1.00 98.56 197 LEU A CA 1
ATOM 1535 C C . LEU A 1 197 ? -2.899 0.105 2.593 1.00 98.56 197 LEU A C 1
ATOM 1537 O O . LEU A 1 197 ? -3.845 0.372 3.325 1.00 98.56 197 LEU A O 1
ATOM 1541 N N . HIS A 1 198 ? -1.760 0.793 2.604 1.00 98.38 198 HIS A N 1
ATOM 1542 C CA . HIS A 1 198 ? -1.553 1.987 3.414 1.00 98.38 198 HIS A CA 1
ATOM 1543 C C . HIS A 1 198 ? -2.526 3.107 3.017 1.00 98.38 198 HIS A C 1
ATOM 1545 O O . HIS A 1 198 ? -3.242 3.621 3.870 1.00 98.38 198 HIS A O 1
ATOM 1551 N N . GLU A 1 199 ? -2.657 3.413 1.724 1.00 98.44 199 GLU A N 1
ATOM 1552 C CA . GLU A 1 199 ? -3.595 4.447 1.269 1.00 98.44 199 GLU A CA 1
ATOM 1553 C C . GLU A 1 199 ? -5.068 4.053 1.476 1.00 98.44 199 GLU A C 1
ATOM 1555 O O . GLU A 1 199 ? -5.902 4.894 1.805 1.00 98.44 199 GLU A O 1
ATOM 1560 N N . LEU A 1 200 ? -5.409 2.764 1.348 1.00 98.62 200 LEU A N 1
ATOM 1561 C CA . LEU A 1 200 ? -6.728 2.263 1.764 1.00 98.62 200 LEU A CA 1
ATOM 1562 C C . LEU A 1 200 ? -6.946 2.431 3.277 1.00 98.62 200 LEU A C 1
ATOM 1564 O O . LEU A 1 200 ? -8.063 2.691 3.725 1.00 98.62 200 LEU A O 1
ATOM 1568 N N . GLY A 1 201 ? -5.873 2.343 4.060 1.00 98.62 201 GLY A N 1
ATOM 1569 C CA . GLY A 1 201 ? -5.871 2.656 5.479 1.00 98.62 201 GLY A CA 1
ATOM 1570 C C . GLY A 1 201 ? -6.218 4.111 5.778 1.00 98.62 201 GLY A C 1
ATOM 1571 O O . GLY A 1 201 ? -6.950 4.355 6.733 1.00 98.62 201 GLY A O 1
ATOM 1572 N N . HIS A 1 202 ? -5.804 5.067 4.943 1.00 98.56 202 HIS A N 1
ATOM 1573 C CA . HIS A 1 202 ? -6.264 6.455 5.061 1.00 98.56 202 HIS A CA 1
ATOM 1574 C C . HIS A 1 202 ? -7.761 6.608 4.761 1.00 98.56 202 HIS A C 1
ATOM 1576 O O . HIS A 1 202 ? -8.454 7.337 5.469 1.00 98.56 202 HIS A O 1
ATOM 1582 N N . ALA A 1 203 ? -8.304 5.858 3.797 1.00 98.50 203 ALA A N 1
ATOM 1583 C CA . ALA A 1 203 ? -9.753 5.825 3.584 1.00 98.50 203 ALA A CA 1
ATOM 1584 C C . ALA A 1 203 ? -10.507 5.281 4.816 1.00 98.50 203 ALA A C 1
ATOM 1586 O O . ALA A 1 203 ? -11.594 5.752 5.139 1.00 98.50 203 ALA A O 1
ATOM 1587 N N . GLN A 1 204 ? -9.948 4.295 5.531 1.00 98.50 204 GLN A N 1
ATOM 1588 C CA . GLN A 1 204 ? -10.497 3.840 6.818 1.00 98.50 204 GLN A CA 1
ATOM 1589 C C . GLN A 1 204 ? -10.334 4.862 7.931 1.00 98.50 204 GLN A C 1
ATOM 1591 O O . GLN A 1 204 ? -11.250 5.033 8.729 1.00 98.50 204 GLN A O 1
ATOM 1596 N N . GLU A 1 205 ? -9.197 5.540 7.981 1.00 98.31 205 GLU A N 1
ATOM 1597 C CA . GLU A 1 205 ? -8.929 6.573 8.969 1.00 98.31 205 GLU A CA 1
ATOM 1598 C C . GLU A 1 205 ? -9.975 7.694 8.907 1.00 98.31 205 GLU A C 1
ATOM 1600 O O . GLU A 1 205 ? -10.539 8.067 9.936 1.00 98.31 205 GLU A O 1
ATOM 1605 N N . HIS A 1 206 ? -10.309 8.145 7.697 1.00 98.38 206 HIS A N 1
ATOM 1606 C CA . HIS A 1 206 ? -11.352 9.141 7.459 1.00 98.38 206 HIS A CA 1
ATOM 1607 C C . HIS A 1 206 ? -12.771 8.634 7.761 1.00 98.38 206 HIS A C 1
ATOM 1609 O O . HIS A 1 206 ? -13.647 9.445 8.052 1.00 98.38 206 HIS A O 1
ATOM 1615 N N . ALA A 1 207 ? -13.000 7.319 7.690 1.00 98.19 207 ALA A N 1
ATOM 1616 C CA . ALA A 1 207 ? -14.308 6.709 7.920 1.00 98.19 207 ALA A CA 1
ATOM 1617 C C . ALA A 1 207 ? -14.628 6.494 9.410 1.00 98.19 207 ALA A C 1
ATOM 1619 O O . ALA A 1 207 ? -15.779 6.213 9.743 1.00 98.19 207 ALA A O 1
ATOM 1620 N N . PHE A 1 208 ? -13.640 6.600 10.306 1.00 98.44 208 PHE A N 1
ATOM 1621 C CA . PHE A 1 208 ? -13.887 6.469 11.740 1.00 98.44 208 PHE A CA 1
ATOM 1622 C C . PHE A 1 208 ? -14.747 7.622 12.268 1.00 98.44 208 PHE A C 1
ATOM 1624 O O . PHE A 1 208 ? -14.463 8.801 12.033 1.00 98.44 208 PHE A O 1
ATOM 1631 N N . GLY A 1 209 ? -15.766 7.275 13.053 1.00 97.94 209 GLY A N 1
ATOM 1632 C CA . GLY A 1 209 ? -16.587 8.238 13.775 1.00 97.94 209 GLY A CA 1
ATOM 1633 C C . GLY A 1 209 ? -15.812 8.951 14.886 1.00 97.94 209 GLY A C 1
ATOM 1634 O O . GLY A 1 209 ? -14.714 8.551 15.279 1.00 97.94 209 GLY A O 1
ATOM 1635 N N . GLU A 1 210 ? -16.403 10.011 15.436 1.00 98.12 210 GLU A N 1
ATOM 1636 C CA . GLU A 1 210 ? -15.781 10.813 16.499 1.00 98.12 210 GLU A CA 1
ATOM 1637 C C . GLU A 1 210 ? -15.415 9.971 17.733 1.00 98.12 210 GLU A C 1
ATOM 1639 O O . GLU A 1 210 ? -14.302 10.079 18.249 1.00 98.12 210 GLU A O 1
ATOM 1644 N N . GLU A 1 211 ? -16.310 9.075 18.159 1.00 98.38 211 GLU A N 1
ATOM 1645 C CA . GLU A 1 211 ? -16.080 8.184 19.302 1.00 98.38 211 GLU A CA 1
ATOM 1646 C C . GLU A 1 211 ? -14.902 7.226 19.061 1.00 98.38 211 GLU A C 1
ATOM 1648 O O . GLU A 1 211 ? -14.026 7.067 19.915 1.00 98.38 211 GLU A O 1
ATOM 1653 N N . GLU A 1 212 ? -14.839 6.611 17.879 1.00 98.50 212 GLU A N 1
ATOM 1654 C CA . GLU A 1 212 ? -13.760 5.695 17.505 1.00 98.50 212 GLU A CA 1
ATOM 1655 C C . GLU A 1 212 ? -12.421 6.430 17.429 1.00 98.50 212 GLU A C 1
ATOM 1657 O O . GLU A 1 212 ? -11.431 5.965 17.999 1.00 98.50 212 GLU A O 1
ATOM 1662 N N . ARG A 1 213 ? -12.387 7.616 16.803 1.00 98.38 213 ARG A N 1
ATOM 1663 C CA . ARG A 1 213 ? -11.176 8.449 16.732 1.00 98.38 213 ARG A CA 1
ATOM 1664 C C . ARG A 1 213 ? -10.715 8.890 18.117 1.00 98.38 213 ARG A C 1
ATOM 1666 O O . ARG A 1 213 ? -9.512 8.869 18.368 1.00 98.38 213 ARG A O 1
ATOM 1673 N N . ALA A 1 214 ? -11.624 9.218 19.035 1.00 98.56 214 ALA A N 1
ATOM 1674 C CA . ALA A 1 214 ? -11.269 9.554 20.413 1.00 98.56 214 ALA A CA 1
ATOM 1675 C C . ALA A 1 214 ? -10.624 8.363 21.146 1.00 98.56 214 ALA A C 1
ATOM 1677 O O . ALA A 1 214 ? -9.570 8.516 21.773 1.00 98.56 214 ALA A O 1
ATOM 1678 N N . ARG A 1 215 ? -11.199 7.158 21.012 1.00 98.56 215 ARG A N 1
ATOM 1679 C CA . ARG A 1 215 ? -10.631 5.916 21.573 1.00 98.56 215 ARG A CA 1
ATOM 1680 C C . ARG A 1 215 ? -9.246 5.618 20.998 1.00 98.56 215 ARG A C 1
ATOM 1682 O O . ARG A 1 215 ? -8.311 5.349 21.753 1.00 98.56 215 ARG A O 1
ATOM 1689 N N . LEU A 1 216 ? -9.106 5.700 19.675 1.00 98.69 216 LEU A N 1
ATOM 1690 C CA . LEU A 1 216 ? -7.846 5.473 18.968 1.00 98.69 216 LEU A CA 1
ATOM 1691 C C . LEU A 1 216 ? -6.785 6.513 19.341 1.00 98.69 216 LEU A C 1
ATOM 1693 O O . LEU A 1 216 ? -5.639 6.144 19.573 1.00 98.69 216 LEU A O 1
ATOM 1697 N N . SER A 1 217 ? -7.157 7.790 19.453 1.00 98.62 217 SER A N 1
ATOM 1698 C CA . SER A 1 217 ? -6.240 8.867 19.838 1.00 98.62 217 SER A CA 1
ATOM 1699 C C . SER A 1 217 ? -5.742 8.693 21.270 1.00 98.62 217 SER A C 1
ATOM 1701 O O . SER A 1 217 ? -4.555 8.881 21.526 1.00 98.62 217 SER A O 1
ATOM 1703 N N . SER A 1 218 ? -6.620 8.313 22.204 1.00 98.56 218 SER A N 1
ATOM 1704 C CA . SER A 1 218 ? -6.226 8.044 23.591 1.00 98.56 218 SER A CA 1
ATOM 1705 C C . SER A 1 218 ? -5.256 6.862 23.679 1.00 98.56 218 SER A C 1
ATOM 1707 O O . SER A 1 218 ? -4.225 6.960 24.345 1.00 98.56 218 SER A O 1
ATOM 1709 N N . ALA A 1 219 ? -5.537 5.772 22.956 1.00 98.75 219 ALA A N 1
ATOM 1710 C CA . ALA A 1 219 ? -4.629 4.634 22.871 1.00 98.75 219 ALA A CA 1
ATOM 1711 C C . ALA A 1 219 ? -3.286 5.027 22.232 1.00 98.75 219 ALA A C 1
ATOM 1713 O O . ALA A 1 219 ? -2.229 4.695 22.767 1.00 98.75 219 ALA A O 1
ATOM 1714 N N . TYR A 1 220 ? -3.318 5.785 21.135 1.00 98.69 220 TYR A N 1
ATOM 1715 C CA . TYR A 1 220 ? -2.128 6.265 20.439 1.00 98.69 220 TYR A CA 1
ATOM 1716 C C . TYR A 1 220 ? -1.200 7.075 21.346 1.00 98.69 220 TYR A C 1
ATOM 1718 O O . TYR A 1 220 ? 0.004 6.850 21.308 1.00 98.69 220 TYR A O 1
ATOM 1726 N N . SER A 1 221 ? -1.726 7.963 22.198 1.00 98.62 221 SER A N 1
ATOM 1727 C CA . SER A 1 221 ? -0.897 8.730 23.139 1.00 98.62 221 SER A CA 1
ATOM 1728 C C . SER A 1 221 ? -0.068 7.828 24.058 1.00 98.62 221 SER A C 1
ATOM 1730 O O . SER A 1 221 ? 1.123 8.075 24.231 1.00 98.62 221 SER A O 1
ATOM 1732 N N . VAL A 1 222 ? -0.661 6.747 24.575 1.00 98.69 222 VAL A N 1
ATOM 1733 C CA . VAL A 1 222 ? 0.052 5.752 25.395 1.00 98.69 222 VAL A CA 1
ATOM 1734 C C . VAL A 1 222 ? 1.113 5.026 24.564 1.00 98.69 222 VAL A C 1
ATOM 1736 O O . VAL A 1 222 ? 2.249 4.856 25.003 1.00 98.69 222 VAL A O 1
ATOM 1739 N N . LEU A 1 223 ? 0.776 4.609 23.340 1.00 98.56 223 LEU A N 1
ATOM 1740 C CA . LEU A 1 223 ? 1.733 3.932 22.458 1.00 98.56 223 LEU A CA 1
ATOM 1741 C C . LEU A 1 223 ? 2.913 4.837 22.081 1.00 98.56 223 LEU A C 1
ATOM 1743 O O . LEU A 1 223 ? 4.051 4.367 22.062 1.00 98.56 223 LEU A O 1
ATOM 1747 N N . ALA A 1 224 ? 2.653 6.121 21.831 1.00 98.19 224 ALA A N 1
ATOM 1748 C CA . ALA A 1 224 ? 3.658 7.124 21.508 1.00 98.19 224 ALA A CA 1
ATOM 1749 C C . ALA A 1 224 ? 4.610 7.384 22.681 1.00 98.19 224 ALA A C 1
ATOM 1751 O O . ALA A 1 224 ? 5.825 7.357 22.489 1.00 98.19 224 ALA A O 1
ATOM 1752 N N . GLU A 1 225 ? 4.078 7.541 23.898 1.00 98.25 225 GLU A N 1
ATOM 1753 C CA . GLU A 1 225 ? 4.872 7.704 25.125 1.00 98.25 225 GLU A CA 1
ATOM 1754 C C . GLU A 1 225 ? 5.862 6.546 25.324 1.00 98.25 225 GLU A C 1
ATOM 1756 O O . GLU A 1 225 ? 7.016 6.755 25.697 1.00 98.25 225 GLU A O 1
ATOM 1761 N N . HIS A 1 226 ? 5.437 5.324 24.998 1.00 98.25 226 HIS A N 1
ATOM 1762 C CA . HIS A 1 226 ? 6.251 4.119 25.142 1.00 98.25 226 HIS A CA 1
ATOM 1763 C C . HIS A 1 226 ? 6.995 3.691 23.864 1.00 98.25 226 HIS A C 1
ATOM 1765 O O . HIS A 1 226 ? 7.678 2.667 23.881 1.00 98.25 226 HIS A O 1
ATOM 1771 N N . SER A 1 227 ? 6.876 4.435 22.755 1.00 97.38 227 SER A N 1
ATOM 1772 C CA . SER A 1 227 ? 7.413 4.052 21.433 1.00 97.38 227 SER A CA 1
ATOM 1773 C C . SER A 1 227 ? 7.045 2.615 21.009 1.00 97.38 227 SER A C 1
ATOM 1775 O O . SER A 1 227 ? 7.828 1.913 20.365 1.00 97.38 227 SER A O 1
ATOM 1777 N N . ALA A 1 228 ? 5.849 2.154 21.382 1.00 97.69 228 ALA A N 1
ATOM 1778 C CA . ALA A 1 228 ? 5.409 0.767 21.246 1.00 97.69 228 ALA A CA 1
ATOM 1779 C C . ALA A 1 228 ? 4.685 0.518 19.912 1.00 97.69 228 ALA A C 1
ATOM 1781 O O . ALA A 1 228 ? 3.518 0.135 19.886 1.00 97.69 228 ALA A O 1
ATOM 1782 N N . PHE A 1 229 ? 5.378 0.754 18.798 1.00 97.75 229 PHE A N 1
ATO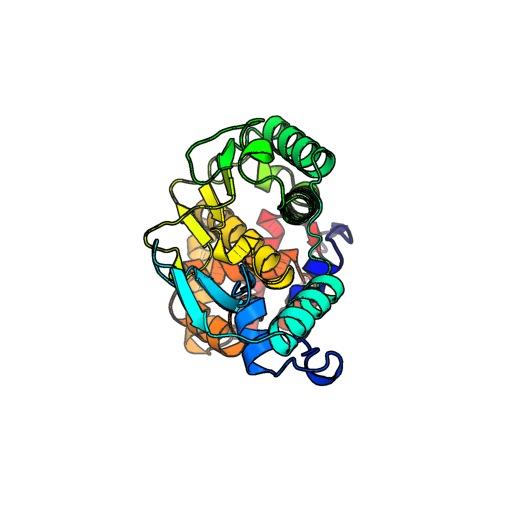M 1783 C CA . PHE A 1 229 ? 4.823 0.653 17.445 1.00 97.75 229 PHE A CA 1
ATOM 1784 C C . PHE A 1 229 ? 5.243 -0.629 16.722 1.00 97.75 229 PHE A C 1
ATOM 1786 O O . PHE A 1 229 ? 6.357 -1.129 16.901 1.00 97.75 229 PHE A O 1
ATOM 1793 N N . LEU A 1 230 ? 4.383 -1.134 15.836 1.00 96.50 230 LEU A N 1
ATOM 1794 C CA . LEU A 1 230 ? 4.671 -2.300 15.001 1.00 96.50 230 LEU A CA 1
ATOM 1795 C C . LEU A 1 230 ? 4.978 -1.846 13.571 1.00 96.50 230 LEU A C 1
ATOM 1797 O O . LEU A 1 230 ? 4.076 -1.576 12.785 1.00 96.50 230 LEU A O 1
ATOM 1801 N N . GLY A 1 231 ? 6.263 -1.753 13.230 1.00 95.56 231 GLY A N 1
ATOM 1802 C CA . GLY A 1 231 ? 6.699 -1.374 11.887 1.00 95.56 231 GLY A CA 1
ATOM 1803 C C . GLY A 1 231 ? 6.715 -2.547 10.917 1.00 95.56 231 GLY A C 1
ATOM 1804 O O . GLY A 1 231 ? 7.098 -3.666 11.274 1.00 95.56 231 GLY A O 1
ATOM 1805 N N . VAL A 1 232 ? 6.370 -2.272 9.662 1.00 95.50 232 VAL A N 1
ATOM 1806 C CA . VAL A 1 232 ? 6.439 -3.238 8.565 1.00 95.50 232 VAL A CA 1
ATOM 1807 C C . VAL A 1 232 ? 7.205 -2.636 7.394 1.00 95.50 232 VAL A C 1
ATOM 1809 O O . VAL A 1 232 ? 6.928 -1.526 6.958 1.00 95.50 232 VAL A O 1
ATOM 1812 N N . GLU A 1 233 ? 8.187 -3.372 6.877 1.00 94.81 233 GLU A N 1
ATOM 1813 C CA . GLU A 1 233 ? 8.974 -2.937 5.724 1.00 94.81 233 GLU A CA 1
ATOM 1814 C C . GLU A 1 233 ? 8.160 -3.111 4.435 1.00 94.81 233 GLU A C 1
ATOM 1816 O O . GLU A 1 233 ? 7.873 -4.239 4.049 1.00 94.81 233 GLU A O 1
ATOM 1821 N N . PHE A 1 234 ? 7.819 -2.031 3.734 1.00 92.00 234 PHE A N 1
ATOM 1822 C CA . PHE A 1 234 ? 7.194 -2.098 2.399 1.00 92.00 234 PHE A CA 1
ATOM 1823 C C . PHE A 1 234 ? 7.694 -1.009 1.445 1.00 92.00 234 PHE A C 1
ATOM 1825 O O . PHE A 1 234 ? 7.789 -1.234 0.241 1.00 92.00 234 PHE A O 1
ATOM 1832 N N . LEU A 1 235 ? 8.086 0.142 1.983 1.00 89.62 235 LEU A N 1
ATOM 1833 C CA . LEU A 1 235 ? 8.804 1.188 1.257 1.00 89.62 235 LEU A CA 1
ATOM 1834 C C . LEU A 1 235 ? 10.126 1.504 1.949 1.00 89.62 235 LEU A C 1
ATOM 1836 O O . LEU A 1 235 ? 11.160 1.536 1.308 1.00 89.62 235 LEU A O 1
ATOM 1840 N N . LEU A 1 236 ? 10.084 1.729 3.257 1.00 90.75 236 LEU A N 1
ATOM 1841 C CA . LEU A 1 236 ? 11.251 1.954 4.107 1.00 90.75 236 LEU A CA 1
ATOM 1842 C C . LEU A 1 236 ? 11.389 0.772 5.064 1.00 90.75 236 LEU A C 1
ATOM 1844 O O . LEU A 1 236 ? 10.452 -0.020 5.191 1.00 90.75 236 LEU A O 1
ATOM 1848 N N . ASP A 1 237 ? 12.529 0.655 5.739 1.00 92.88 237 ASP A N 1
ATOM 1849 C CA . ASP A 1 237 ? 12.709 -0.374 6.756 1.00 92.88 237 ASP A CA 1
ATOM 1850 C C . ASP A 1 237 ? 11.703 -0.213 7.908 1.00 92.88 237 ASP A C 1
ATOM 1852 O O . ASP A 1 237 ? 11.149 0.864 8.159 1.00 92.88 237 ASP A O 1
ATOM 1856 N N . ALA A 1 238 ? 11.464 -1.313 8.623 1.00 94.62 238 ALA A N 1
ATOM 1857 C CA . ALA A 1 238 ? 10.466 -1.367 9.685 1.00 94.62 238 ALA A CA 1
ATOM 1858 C C . ALA A 1 238 ? 10.710 -0.324 10.791 1.00 94.62 238 ALA A C 1
ATOM 1860 O O . ALA A 1 238 ? 9.748 0.220 11.330 1.00 94.62 238 ALA A O 1
ATOM 1861 N N . LYS A 1 239 ? 11.972 -0.002 11.107 1.00 95.88 239 LYS A N 1
ATOM 1862 C CA . LYS A 1 239 ? 12.301 0.971 12.154 1.00 95.88 239 LYS A CA 1
ATOM 1863 C C . LYS A 1 239 ? 11.978 2.390 11.698 1.00 95.88 239 LYS A C 1
ATOM 1865 O O . LYS A 1 239 ? 11.381 3.150 12.456 1.00 95.88 239 LYS A O 1
ATOM 1870 N N . THR A 1 240 ? 12.305 2.752 10.460 1.00 94.81 240 THR A N 1
ATOM 1871 C CA . THR A 1 240 ? 11.884 4.044 9.906 1.00 94.81 240 THR A CA 1
ATOM 1872 C C . THR A 1 240 ? 10.364 4.165 9.837 1.00 94.81 240 THR A C 1
ATOM 1874 O O . THR A 1 240 ? 9.839 5.235 10.135 1.00 94.81 240 THR A O 1
ATOM 1877 N N . ARG A 1 241 ? 9.633 3.085 9.529 1.00 95.44 241 ARG A N 1
ATOM 1878 C CA . ARG A 1 241 ? 8.161 3.111 9.597 1.00 95.44 241 ARG A CA 1
ATOM 1879 C C . ARG A 1 241 ? 7.635 3.318 11.023 1.00 95.44 241 ARG A C 1
ATOM 1881 O O . ARG A 1 241 ? 6.767 4.159 11.204 1.00 95.44 241 ARG A O 1
ATOM 1888 N N . GLN A 1 242 ? 8.215 2.685 12.050 1.00 96.62 242 GLN A N 1
ATOM 1889 C CA . GLN A 1 242 ? 7.856 2.971 13.456 1.00 96.62 242 GLN A CA 1
ATOM 1890 C C . GLN A 1 242 ? 8.035 4.450 13.821 1.00 96.62 242 GLN A C 1
ATOM 1892 O O . GLN A 1 242 ? 7.216 5.010 14.541 1.00 96.62 242 GLN A O 1
ATOM 1897 N N . ILE A 1 243 ? 9.093 5.090 13.315 1.00 96.69 243 ILE A N 1
ATOM 1898 C CA . ILE A 1 243 ? 9.332 6.521 13.539 1.00 96.69 243 ILE A CA 1
ATOM 1899 C C . ILE A 1 243 ? 8.228 7.367 12.891 1.00 96.69 243 ILE A C 1
ATOM 1901 O O . ILE A 1 243 ? 7.763 8.325 13.500 1.00 96.69 243 ILE A O 1
ATOM 1905 N N . LEU A 1 244 ? 7.780 7.019 11.681 1.00 94.81 244 LEU A N 1
ATOM 1906 C CA . LEU A 1 244 ? 6.662 7.716 11.038 1.00 94.81 244 LEU A CA 1
ATOM 1907 C C . LEU A 1 244 ? 5.366 7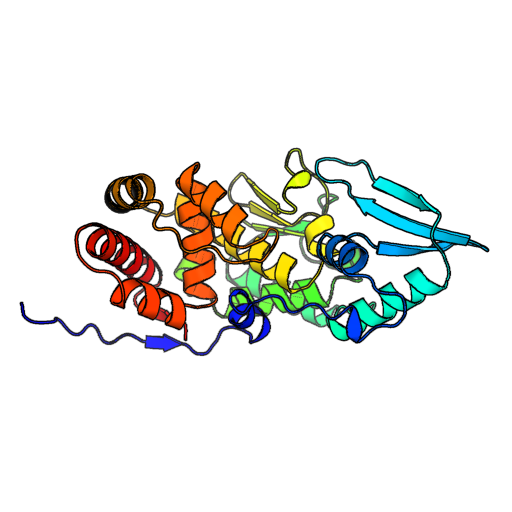.550 11.838 1.00 94.81 244 LEU A C 1
ATOM 1909 O O . LEU A 1 244 ? 4.693 8.546 12.098 1.00 94.81 244 LEU A O 1
ATOM 1913 N N . GLN A 1 245 ? 5.074 6.331 12.303 1.00 97.44 245 GLN A N 1
ATOM 1914 C CA . GLN A 1 245 ? 3.927 6.067 13.175 1.00 97.44 245 GLN A CA 1
ATOM 1915 C C . GLN A 1 245 ? 3.990 6.898 14.466 1.00 97.44 245 GLN A C 1
ATOM 1917 O O . GLN A 1 245 ? 2.967 7.419 14.882 1.00 97.44 245 GLN A O 1
ATOM 1922 N N . LEU A 1 246 ? 5.172 7.078 15.068 1.00 97.69 246 LEU A N 1
ATOM 1923 C CA . LEU A 1 246 ? 5.359 7.873 16.291 1.00 97.69 246 LEU A CA 1
ATOM 1924 C C . LEU A 1 246 ? 5.020 9.361 16.114 1.00 97.69 246 LEU A C 1
ATOM 1926 O O . LEU A 1 246 ? 4.576 10.011 17.062 1.00 97.69 246 LEU A O 1
ATOM 1930 N N . PHE A 1 247 ? 5.256 9.921 14.928 1.00 96.31 247 PHE A N 1
ATOM 1931 C CA . PHE A 1 247 ? 5.092 11.357 14.687 1.00 96.31 247 PHE A CA 1
ATOM 1932 C C . PHE A 1 247 ? 3.770 11.734 14.013 1.00 96.31 247 PHE A C 1
ATOM 1934 O O . PHE A 1 247 ? 3.449 12.921 13.956 1.00 96.31 247 PHE A O 1
ATOM 1941 N N . ALA A 1 248 ? 2.998 10.764 13.522 1.00 97.44 248 ALA A N 1
ATOM 1942 C CA . ALA A 1 248 ? 1.780 11.025 12.768 1.00 97.44 248 ALA A CA 1
ATOM 1943 C C . ALA A 1 248 ? 0.686 9.992 13.077 1.00 97.44 248 ALA A C 1
ATOM 1945 O O . ALA A 1 248 ? 0.723 8.849 12.622 1.00 97.44 248 ALA A O 1
ATOM 1946 N N . PHE A 1 249 ? -0.342 10.428 13.810 1.00 98.31 249 PHE A N 1
ATOM 1947 C CA . PHE A 1 249 ? -1.476 9.584 14.199 1.00 98.31 249 PHE A CA 1
ATOM 1948 C C . PHE A 1 249 ? -2.210 8.973 12.993 1.00 98.31 249 PHE A C 1
ATOM 1950 O O . PHE A 1 249 ? -2.557 7.795 13.003 1.00 98.31 249 PHE A O 1
ATOM 1957 N N . ASN A 1 250 ? -2.399 9.743 11.923 1.00 98.31 250 ASN A N 1
ATOM 1958 C CA . ASN A 1 250 ? -3.024 9.269 10.688 1.00 98.31 250 ASN A CA 1
ATOM 1959 C C . ASN A 1 250 ? -2.172 8.202 9.971 1.00 98.31 250 ASN A C 1
ATOM 1961 O O . ASN A 1 250 ? -2.726 7.239 9.448 1.00 98.31 250 ASN A O 1
ATOM 1965 N N . GLU A 1 251 ? -0.841 8.331 9.982 1.00 97.69 251 GLU A N 1
ATOM 1966 C CA . GLU A 1 251 ? 0.074 7.312 9.441 1.00 97.69 251 GLU A CA 1
ATOM 1967 C C . GLU A 1 251 ? 0.025 6.032 10.281 1.00 97.69 251 GLU A C 1
ATOM 1969 O O . GLU A 1 251 ? -0.014 4.931 9.734 1.00 97.69 251 GLU A O 1
ATOM 1974 N N . PHE A 1 252 ? -0.038 6.166 11.610 1.00 98.56 252 PHE A N 1
ATOM 1975 C CA . PHE A 1 252 ? -0.232 5.036 12.516 1.00 98.56 252 PHE A CA 1
ATOM 1976 C C . PHE A 1 252 ? -1.512 4.256 12.195 1.00 98.56 252 PHE A C 1
ATOM 1978 O O . PHE A 1 252 ? -1.472 3.027 12.101 1.00 98.56 252 PHE A O 1
ATOM 1985 N N . LEU A 1 253 ? -2.639 4.941 11.982 1.00 98.69 253 LEU A N 1
ATOM 1986 C CA . LEU A 1 253 ? -3.900 4.284 11.630 1.00 98.69 253 LEU A CA 1
ATOM 1987 C C . LEU A 1 253 ? -3.844 3.626 10.244 1.00 98.69 253 LEU A C 1
ATOM 1989 O O . LEU A 1 253 ? -4.256 2.473 10.100 1.00 98.69 253 LEU A O 1
ATOM 1993 N N . ALA A 1 254 ? -3.272 4.304 9.249 1.00 98.56 254 ALA A N 1
ATOM 1994 C CA . ALA A 1 254 ? -3.115 3.761 7.904 1.00 98.56 254 ALA A CA 1
ATOM 1995 C C . ALA A 1 254 ? -2.207 2.519 7.863 1.00 98.56 254 ALA A C 1
ATOM 1997 O O . ALA A 1 254 ? -2.518 1.517 7.216 1.00 98.56 254 ALA A O 1
ATOM 1998 N N . GLU A 1 255 ? -1.096 2.531 8.599 1.00 98.38 255 GLU A N 1
ATOM 1999 C CA . GLU A 1 255 ? -0.235 1.356 8.725 1.00 98.38 255 GLU A CA 1
ATOM 2000 C C . GLU A 1 255 ? -0.878 0.243 9.551 1.00 98.38 255 GLU A C 1
ATOM 2002 O O . GLU A 1 255 ? -0.730 -0.927 9.200 1.00 98.38 255 GLU A O 1
ATOM 2007 N N . THR A 1 256 ? -1.638 0.574 10.598 1.00 98.62 256 THR A N 1
ATOM 2008 C CA . THR A 1 256 ? -2.378 -0.429 11.376 1.00 98.62 256 THR A CA 1
ATOM 2009 C C . THR A 1 256 ? -3.397 -1.153 10.499 1.00 98.62 256 THR A C 1
ATOM 2011 O O . THR A 1 256 ? -3.478 -2.378 10.567 1.00 98.62 256 THR A O 1
ATOM 2014 N N . TYR A 1 257 ? -4.096 -0.441 9.607 1.00 98.62 257 TYR A N 1
ATOM 2015 C CA . TYR A 1 257 ? -4.962 -1.048 8.593 1.00 98.62 257 TYR A CA 1
ATOM 2016 C C . TYR A 1 257 ? -4.205 -2.051 7.717 1.00 98.62 257 TYR A C 1
ATOM 2018 O O . TYR A 1 257 ? -4.609 -3.209 7.586 1.00 98.62 257 TYR A O 1
ATOM 2026 N N . MET A 1 258 ? -3.076 -1.623 7.141 1.00 98.25 258 MET A N 1
ATOM 2027 C CA . MET A 1 258 ? -2.238 -2.478 6.302 1.00 98.25 258 MET A CA 1
ATOM 2028 C C . MET A 1 258 ? -1.780 -3.723 7.069 1.00 98.25 258 MET A C 1
ATOM 2030 O O . MET A 1 258 ? -1.815 -4.827 6.524 1.00 98.25 258 MET A O 1
ATOM 2034 N N . ILE A 1 259 ? -1.347 -3.571 8.320 1.00 97.94 259 ILE A N 1
ATOM 2035 C CA . ILE A 1 259 ? -0.888 -4.674 9.169 1.00 97.94 259 ILE A CA 1
ATOM 2036 C C . ILE A 1 259 ? -2.042 -5.622 9.501 1.00 97.94 259 ILE A C 1
ATOM 2038 O O . ILE A 1 259 ? -1.863 -6.834 9.419 1.00 97.94 259 ILE A O 1
ATOM 2042 N N . TYR A 1 260 ? -3.220 -5.090 9.828 1.00 97.94 260 TYR A N 1
ATOM 2043 C CA . TYR A 1 260 ? -4.416 -5.875 10.124 1.00 97.94 260 TYR A CA 1
ATOM 2044 C C . TYR A 1 260 ? -4.813 -6.756 8.935 1.00 97.94 260 TYR A C 1
ATOM 2046 O O . TYR A 1 260 ? -5.041 -7.953 9.093 1.00 97.94 260 TYR A O 1
ATOM 2054 N N . VAL A 1 261 ? -4.830 -6.170 7.736 1.00 97.38 261 VAL A N 1
ATOM 2055 C CA . VAL A 1 261 ? -5.175 -6.865 6.491 1.00 97.38 261 VAL A CA 1
ATOM 2056 C C . VAL A 1 261 ? -4.105 -7.873 6.085 1.00 97.38 261 VAL A C 1
ATOM 2058 O O . VAL A 1 261 ? -4.412 -9.010 5.737 1.00 97.38 261 VAL A O 1
ATOM 2061 N N . SER A 1 262 ? -2.839 -7.462 6.103 1.00 96.62 262 SER A N 1
ATOM 2062 C CA . SER A 1 262 ? -1.753 -8.309 5.609 1.00 96.62 262 SER A CA 1
ATOM 2063 C C . SER A 1 262 ? -1.349 -9.405 6.584 1.00 96.62 262 SER A C 1
ATOM 2065 O O . SER A 1 262 ? -0.871 -10.448 6.157 1.00 96.62 262 SER A O 1
ATOM 2067 N N . GLN A 1 263 ? -1.472 -9.165 7.886 1.00 94.75 263 GLN A N 1
ATOM 2068 C CA . GLN A 1 263 ? -0.857 -9.990 8.921 1.00 94.75 263 GLN A CA 1
ATOM 2069 C C . GLN A 1 263 ? -1.674 -9.985 10.218 1.00 94.75 263 GLN A C 1
ATOM 2071 O O . GLN A 1 263 ? -1.107 -9.889 11.313 1.00 94.75 263 GLN A O 1
ATOM 2076 N N . GLY A 1 264 ? -3.001 -10.098 10.122 1.00 94.75 264 GLY A N 1
ATOM 2077 C CA . GLY A 1 264 ? -3.891 -10.093 11.288 1.00 94.75 264 GLY A CA 1
ATOM 2078 C C . GLY A 1 264 ? -3.465 -11.093 12.373 1.00 94.75 264 GLY A C 1
ATOM 2079 O O . GLY A 1 264 ? -3.423 -10.745 13.555 1.00 94.75 264 GLY A O 1
ATOM 2080 N N . GLY A 1 265 ? -3.007 -12.291 11.986 1.00 94.50 265 GLY A N 1
ATOM 2081 C CA . GLY A 1 265 ? -2.426 -13.277 12.902 1.00 94.50 265 GLY A CA 1
ATOM 2082 C C . GLY A 1 265 ? -1.223 -12.764 13.700 1.00 94.50 265 GLY A C 1
ATOM 2083 O O . GLY A 1 265 ? -1.182 -12.917 14.924 1.00 94.50 265 GLY A O 1
ATOM 2084 N N . ARG A 1 266 ? -0.266 -12.108 13.034 1.00 95.19 266 ARG A N 1
ATOM 2085 C CA . ARG A 1 266 ? 0.912 -11.526 13.693 1.00 95.19 266 ARG A CA 1
ATOM 2086 C C . ARG A 1 266 ? 0.530 -10.353 14.586 1.00 95.19 266 ARG A C 1
ATOM 2088 O O . ARG A 1 266 ? 1.057 -10.260 15.691 1.00 95.19 266 ARG A O 1
ATOM 2095 N N . LEU A 1 267 ? -0.362 -9.475 14.125 1.00 96.81 267 LEU A N 1
ATOM 2096 C CA . LEU A 1 267 ? -0.831 -8.334 14.910 1.00 96.81 267 LEU A CA 1
ATOM 2097 C C . LEU A 1 267 ? -1.479 -8.806 16.210 1.00 96.81 267 LEU A C 1
ATOM 2099 O O . LEU A 1 267 ? -1.094 -8.361 17.284 1.00 96.81 267 LEU A O 1
ATOM 2103 N N . ARG A 1 268 ? -2.395 -9.772 16.125 1.00 96.50 268 ARG A N 1
ATOM 2104 C CA . ARG A 1 268 ? -3.041 -10.383 17.290 1.00 96.50 268 ARG A CA 1
ATOM 2105 C C . ARG A 1 268 ? -2.030 -11.024 18.242 1.00 96.50 268 ARG A C 1
ATOM 2107 O O . ARG A 1 268 ? -2.116 -10.823 19.448 1.00 96.50 268 ARG A O 1
ATOM 2114 N N . GLY A 1 269 ? -1.050 -11.760 17.713 1.00 96.38 269 GLY A N 1
ATOM 2115 C CA . GLY A 1 269 ? 0.038 -12.328 18.514 1.00 96.38 269 GLY A CA 1
ATOM 2116 C C . GLY A 1 269 ? 0.864 -11.257 19.236 1.00 96.38 269 GLY A C 1
ATOM 2117 O O . GLY A 1 269 ? 1.149 -11.402 20.421 1.00 96.38 269 GLY A O 1
ATOM 2118 N N . TYR A 1 270 ? 1.187 -10.160 18.545 1.00 97.06 270 TYR A N 1
ATOM 2119 C CA . TYR A 1 270 ? 1.885 -9.011 19.121 1.00 97.06 270 TYR A CA 1
ATOM 2120 C C . TYR A 1 270 ? 1.062 -8.363 20.241 1.00 97.06 270 TYR A C 1
ATOM 2122 O O . TYR A 1 270 ? 1.557 -8.255 21.357 1.00 97.06 270 TYR A O 1
ATOM 2130 N N . VAL A 1 271 ? -0.209 -8.036 19.993 1.00 97.75 271 VAL A N 1
ATOM 2131 C CA . VAL A 1 271 ? -1.132 -7.465 20.993 1.00 97.75 271 VAL A CA 1
ATOM 2132 C C . VAL A 1 271 ? -1.232 -8.352 22.241 1.00 97.75 271 VAL A C 1
ATOM 2134 O O . VAL A 1 271 ? -1.145 -7.849 23.356 1.00 97.75 271 VAL A O 1
ATOM 2137 N N . ASN A 1 272 ? -1.348 -9.672 22.065 1.00 97.06 272 ASN A N 1
ATOM 2138 C CA . ASN A 1 272 ? -1.460 -10.635 23.167 1.00 97.06 272 ASN A CA 1
ATOM 2139 C C . ASN A 1 272 ? -0.158 -10.828 23.959 1.00 97.06 272 ASN A C 1
ATOM 2141 O O . ASN A 1 272 ? -0.196 -11.359 25.064 1.00 97.06 272 ASN A O 1
ATOM 2145 N N . SER A 1 273 ? 0.987 -10.435 23.396 1.00 97.50 273 SER A N 1
ATOM 2146 C CA . SER A 1 273 ? 2.288 -10.510 24.070 1.00 97.50 273 SER A CA 1
ATOM 2147 C C . SER A 1 273 ? 2.592 -9.298 24.956 1.00 97.50 273 SER A C 1
ATOM 2149 O O . SER A 1 273 ? 3.622 -9.278 25.627 1.00 97.50 273 SER A O 1
ATOM 2151 N N . LEU A 1 274 ? 1.734 -8.273 24.927 1.00 97.56 274 LEU A N 1
ATOM 2152 C CA . LEU A 1 274 ? 1.937 -7.009 25.624 1.00 97.56 274 LEU A CA 1
ATOM 2153 C C . LEU A 1 274 ? 1.061 -6.930 26.874 1.00 97.56 274 LEU A C 1
ATOM 2155 O O . LEU A 1 274 ? -0.146 -7.163 26.825 1.00 97.56 274 LEU A O 1
ATOM 2159 N N . ASP A 1 275 ? 1.662 -6.478 27.968 1.00 96.69 275 ASP A N 1
ATOM 2160 C CA . ASP A 1 275 ? 0.995 -6.288 29.252 1.00 96.69 275 ASP A CA 1
ATOM 2161 C C . ASP A 1 275 ? 0.840 -4.799 29.608 1.00 96.69 275 ASP A C 1
ATOM 2163 O O . ASP A 1 275 ? 1.350 -3.894 28.937 1.00 96.69 275 ASP A O 1
ATOM 2167 N N . GLY A 1 276 ? 0.108 -4.532 30.692 1.00 97.62 276 GLY A N 1
ATOM 2168 C CA . GLY A 1 276 ? 0.013 -3.200 31.287 1.00 97.62 276 GLY A CA 1
ATOM 2169 C C . GLY A 1 276 ? -0.697 -2.151 30.412 1.00 97.62 276 GLY A C 1
ATOM 2170 O O . GLY A 1 276 ? -1.625 -2.483 29.658 1.00 97.62 276 GLY A O 1
ATOM 2171 N N . PRO A 1 277 ? -0.307 -0.866 30.530 1.00 98.38 277 PRO A N 1
ATOM 2172 C CA . PRO A 1 277 ? -0.914 0.230 29.772 1.00 98.38 277 PRO A CA 1
ATOM 2173 C C . PRO A 1 277 ? -0.769 0.063 28.256 1.00 98.38 277 PRO A C 1
ATOM 2175 O O . PRO A 1 277 ? -1.748 0.224 27.530 1.00 98.38 277 PRO A O 1
ATOM 2178 N N . VAL A 1 278 ? 0.414 -0.347 27.785 1.00 98.44 278 VAL A N 1
ATOM 2179 C CA . VAL A 1 278 ? 0.695 -0.579 26.359 1.00 98.44 278 VAL A CA 1
ATOM 2180 C C . VAL A 1 278 ? -0.180 -1.700 25.799 1.00 98.44 278 VAL A C 1
ATOM 2182 O O . VAL A 1 278 ? -0.815 -1.516 24.762 1.00 98.44 278 VAL A O 1
ATOM 2185 N N . GLY A 1 279 ? -0.278 -2.837 26.499 1.00 98.19 279 GLY A N 1
ATOM 2186 C CA . GLY A 1 279 ? -1.153 -3.935 26.080 1.00 98.19 279 GLY A CA 1
ATOM 2187 C C . GLY A 1 279 ? -2.631 -3.540 26.060 1.00 98.19 279 GLY A C 1
ATOM 2188 O O . GLY A 1 279 ? -3.379 -3.956 25.180 1.00 98.19 279 GLY A O 1
ATOM 2189 N N . THR A 1 280 ? -3.066 -2.691 26.996 1.00 98.44 280 THR A N 1
ATOM 2190 C CA . THR A 1 280 ? -4.438 -2.155 27.010 1.00 98.44 280 THR A CA 1
ATOM 2191 C C . THR A 1 280 ? -4.697 -1.229 25.824 1.00 98.44 280 THR A C 1
ATOM 2193 O O . THR A 1 280 ? -5.717 -1.377 25.156 1.00 98.44 280 THR A O 1
ATOM 2196 N N . ALA A 1 281 ? -3.765 -0.326 25.515 1.00 98.62 281 ALA A N 1
ATOM 2197 C CA . ALA A 1 281 ? -3.867 0.567 24.366 1.00 98.62 281 ALA A CA 1
ATOM 2198 C C . ALA A 1 281 ? -3.931 -0.212 23.040 1.00 98.62 281 ALA A C 1
ATOM 2200 O O . ALA A 1 281 ? -4.821 0.025 22.225 1.00 98.62 281 ALA A O 1
ATOM 2201 N N . TRP A 1 282 ? -3.053 -1.201 22.851 1.00 98.56 282 TRP A N 1
ATOM 2202 C CA . TRP A 1 282 ? -3.062 -2.045 21.654 1.00 98.56 282 TRP A CA 1
ATOM 2203 C C . TRP A 1 282 ? -4.323 -2.901 21.520 1.00 98.56 282 TRP A C 1
ATOM 2205 O O . TRP A 1 282 ? -4.826 -3.050 20.408 1.00 98.56 282 TRP A O 1
ATOM 2215 N N . ARG A 1 283 ? -4.875 -3.422 22.625 1.00 98.50 283 ARG A N 1
ATOM 2216 C CA . ARG A 1 283 ? -6.172 -4.120 22.604 1.00 98.50 283 ARG A CA 1
ATOM 2217 C C . ARG A 1 283 ? -7.301 -3.199 22.150 1.00 98.50 283 ARG A C 1
ATOM 2219 O O . ARG A 1 283 ? -8.071 -3.604 21.288 1.00 98.50 283 ARG A O 1
ATOM 2226 N N . THR A 1 284 ? -7.342 -1.954 22.629 1.00 98.69 284 THR A N 1
ATOM 2227 C CA . THR A 1 284 ? -8.314 -0.954 22.154 1.00 98.69 284 THR A CA 1
ATOM 2228 C C . THR A 1 284 ? -8.189 -0.721 20.650 1.00 98.69 284 THR A C 1
ATOM 2230 O O . THR A 1 284 ? -9.194 -0.754 19.945 1.00 98.69 284 THR A O 1
ATOM 2233 N N . VAL A 1 285 ? -6.967 -0.516 20.143 1.00 98.69 285 VAL A N 1
ATOM 2234 C CA . VAL A 1 285 ? -6.723 -0.328 18.702 1.00 98.69 285 VAL A CA 1
ATOM 2235 C C . VAL A 1 285 ? -7.192 -1.552 17.918 1.00 98.69 285 VAL A C 1
ATOM 2237 O O . VAL A 1 285 ? -7.949 -1.420 16.959 1.00 98.69 285 VAL A O 1
ATOM 2240 N N . TYR A 1 286 ? -6.787 -2.747 18.349 1.00 98.44 286 TYR A N 1
ATOM 2241 C CA . TYR A 1 286 ? -7.154 -3.999 17.697 1.00 98.44 286 TYR A CA 1
ATOM 2242 C C . TYR A 1 286 ? -8.670 -4.208 17.644 1.00 98.44 286 TYR A C 1
ATOM 2244 O O . TYR A 1 286 ? -9.194 -4.578 16.597 1.00 98.44 286 TYR A O 1
ATOM 2252 N N . GLU A 1 287 ? -9.375 -3.956 18.748 1.00 98.00 287 GLU A N 1
ATOM 2253 C CA . GLU A 1 287 ? -10.832 -4.073 18.830 1.00 98.00 287 GLU A CA 1
ATOM 2254 C C . GLU A 1 287 ? -11.532 -3.103 17.879 1.00 98.00 287 GLU A C 1
ATOM 2256 O O . GLU A 1 287 ? -12.383 -3.540 17.112 1.00 98.00 287 GLU A O 1
ATOM 2261 N N . VAL A 1 288 ? -11.133 -1.825 17.853 1.00 98.50 288 VAL A N 1
ATOM 2262 C CA . VAL A 1 288 ? -11.723 -0.830 16.938 1.00 98.50 288 VAL A CA 1
ATOM 2263 C C . VAL A 1 288 ? -11.532 -1.243 15.477 1.00 98.50 288 VAL A C 1
ATOM 2265 O O . VAL A 1 288 ? -12.479 -1.195 14.695 1.00 98.50 288 VAL A O 1
ATOM 2268 N N . PHE A 1 289 ? -10.338 -1.710 15.100 1.00 98.31 289 PHE A N 1
ATOM 2269 C CA . PHE A 1 289 ? -10.114 -2.217 13.745 1.00 98.31 289 PHE A CA 1
ATOM 2270 C C . PHE A 1 289 ? -10.939 -3.472 13.465 1.00 98.31 289 PHE A C 1
ATOM 2272 O O . PHE A 1 289 ? -11.627 -3.532 12.451 1.00 98.31 289 PHE A O 1
ATOM 2279 N N . ARG A 1 290 ? -10.938 -4.458 14.363 1.00 97.12 290 ARG A N 1
ATOM 2280 C CA . ARG A 1 290 ? -11.738 -5.677 14.204 1.00 97.12 290 ARG A CA 1
ATOM 2281 C C . ARG A 1 290 ? -13.218 -5.358 14.000 1.00 97.12 290 ARG A C 1
ATOM 2283 O O . ARG A 1 290 ? -13.850 -5.943 13.122 1.00 97.12 290 ARG A O 1
ATOM 2290 N N . ASP A 1 291 ? -13.760 -4.424 14.769 1.00 97.12 291 ASP A N 1
ATOM 2291 C CA . ASP A 1 291 ? -15.158 -4.016 14.667 1.00 97.12 291 ASP A CA 1
ATOM 2292 C C . ASP A 1 291 ? -15.421 -3.280 13.334 1.00 97.12 291 ASP A C 1
ATOM 2294 O O . ASP A 1 291 ? -16.407 -3.580 12.657 1.00 97.12 291 ASP A O 1
ATOM 2298 N N . ALA A 1 292 ? -14.487 -2.439 12.868 1.00 97.25 292 ALA A N 1
ATOM 2299 C CA . ALA A 1 292 ? -14.541 -1.810 11.541 1.00 97.25 292 ALA A CA 1
ATOM 2300 C C . ALA A 1 292 ? -14.471 -2.819 10.375 1.00 97.25 292 ALA A C 1
ATOM 2302 O O . ALA A 1 292 ? -14.965 -2.546 9.279 1.00 97.25 292 ALA A O 1
ATOM 2303 N N . PHE A 1 293 ? -13.885 -3.998 10.595 1.00 96.94 293 PHE A N 1
ATOM 2304 C CA . PHE A 1 293 ? -13.913 -5.144 9.678 1.00 96.94 293 PHE A CA 1
ATOM 2305 C C . PHE A 1 293 ? -15.089 -6.104 9.952 1.00 96.94 293 PHE A C 1
ATOM 2307 O O . PHE A 1 293 ? -15.119 -7.217 9.430 1.00 96.94 293 PHE A O 1
ATOM 2314 N N . CYS A 1 294 ? -16.079 -5.692 10.749 1.00 94.81 294 CYS A N 1
ATOM 2315 C CA . CYS A 1 294 ? -17.260 -6.484 11.104 1.00 94.81 294 CYS A CA 1
ATOM 2316 C C . CYS A 1 294 ? -16.917 -7.844 11.746 1.00 94.81 294 CYS A C 1
ATOM 2318 O O . CYS A 1 294 ? -17.602 -8.840 11.512 1.00 94.81 294 CYS A O 1
ATOM 2320 N N . GLY A 1 295 ? -15.839 -7.907 12.533 1.00 93.56 295 GLY A N 1
ATOM 2321 C CA . GLY A 1 295 ? -15.378 -9.135 13.187 1.00 93.56 295 GLY A CA 1
ATOM 2322 C C . GLY A 1 295 ? -14.503 -10.046 12.318 1.00 93.56 295 GLY A C 1
ATOM 2323 O O . GLY A 1 295 ? -14.041 -11.080 12.811 1.00 93.56 295 GLY A O 1
ATOM 2324 N N . LEU A 1 296 ? -14.279 -9.688 11.048 1.00 93.62 296 LEU A N 1
ATOM 2325 C CA . LEU A 1 296 ? -13.432 -10.439 10.123 1.00 93.62 296 LEU A CA 1
ATOM 2326 C C . LEU A 1 296 ? -11.964 -10.282 10.504 1.00 93.62 296 LEU A C 1
ATOM 2328 O O . LEU A 1 296 ? -11.456 -9.167 10.565 1.00 93.62 296 LEU A O 1
ATOM 2332 N N . GLU A 1 297 ? -11.273 -11.401 10.705 1.00 93.94 297 GLU A N 1
ATOM 2333 C CA . GLU A 1 297 ? -9.861 -11.411 11.081 1.00 93.94 297 GLU A CA 1
ATOM 2334 C C . GLU A 1 297 ? -9.030 -12.152 10.027 1.00 93.94 297 GLU A C 1
ATOM 2336 O O . GLU A 1 297 ? -9.289 -13.315 9.717 1.00 93.94 297 GLU A O 1
ATOM 2341 N N . TYR A 1 298 ? -7.994 -11.501 9.501 1.00 93.25 298 TYR A N 1
ATOM 2342 C CA . TYR A 1 298 ? -7.084 -12.116 8.533 1.00 93.25 298 TYR A CA 1
ATOM 2343 C C . TYR A 1 298 ? -6.055 -13.016 9.233 1.00 93.25 298 TYR A C 1
ATOM 2345 O O . TYR A 1 298 ? -5.567 -12.687 10.323 1.00 93.25 298 TYR A O 1
ATOM 2353 N N . VAL A 1 299 ? -5.735 -14.160 8.618 1.00 87.88 299 VAL A N 1
ATOM 2354 C CA . VAL A 1 299 ? -4.714 -15.110 9.106 1.00 87.88 299 VAL A CA 1
ATOM 2355 C C . VAL A 1 299 ? -3.393 -14.988 8.363 1.00 87.88 299 VAL A C 1
ATOM 2357 O O . VAL A 1 299 ? -3.404 -14.788 7.127 1.00 87.88 299 VAL A O 1
#

Sequence (299 aa):
MTAIGFASLLVDGMPDEVKALGGPWASIANRVSGLTEDLEKDFRFGQSVIRLAGTYRMGGNVKGGTSTMWYPSNRLEYRAYDRWRRLEGIPRKKDRRAFKALLSLCERWRIGIRAANGATGA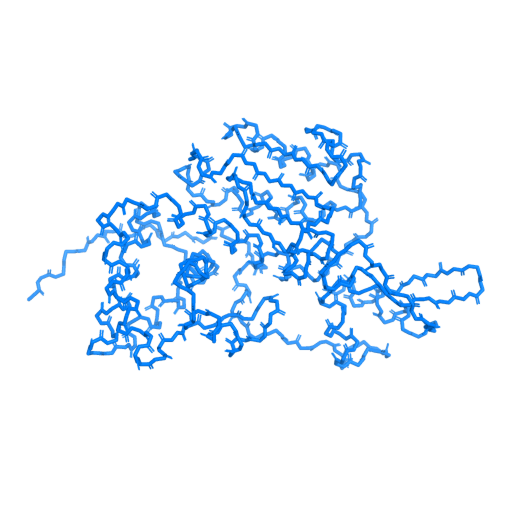EVGRAVPHLGYVFRAAEKVLSQLPPSHLERPELAGVQFGGWGPDAAKGSAYDKNWVLLYDFALEGARRTFLGLLLHELGHAQEHAFGEEERARLSSAYSVLAEHSAFLGVEFLLDAKTRQILQLFAFNEFLAETYMIYVSQGGRLRGYVNSLDGPVGTAWRTVYEVFRDAFCGLEYV